Protein AF-A0A931W2Z1-F1 (afdb_monomer)

Sequence (265 aa):
MKRHQADRPSGFVLAVIAALLPAMAMAQTYPSKPIRIVVGFSAGGSADLVARVAGSKLSDRLGQSVIVDNRPGAGGNIAAELVAKSPADGYTLLVAPSAFAVNPSLYRKVPYDAIKDFDPVTTISTYMLFLVCHPSLPVRSVKELIALAKAKPGHLNYSSAGTGTTTHISGELLSYMAGVKMTHIPYKGTGQQLPALLSGEVALAFGSTTVVPLIQARKIILLAVTVAQRFPGIHLVPPFFVHHQGSRRVRNTPSKHTAAASGAC

Nearest PDB structures (foldseek):
  8hkb-assembly1_A  TM=9.581E-01  e=7.607E-19  Piscinibacter sakaiensis
  2f5x-assembly3_C  TM=9.239E-01  e=1.427E-18  Bordetella pertussis Tohama I
  2qpq-assembly3_C  TM=8.568E-01  e=5.348E-18  Bordetella pertussis
  8hk9-assembly2_A  TM=7.525E-01  e=9.784E-19  Piscinibacter sakaiensis
  7ndr-assembly1_E  TM=7.173E-01  e=7.143E-19  Comamonas sp.

Solvent-accessible surface area (backbone atoms only — not comparable to full-atom values): 15920 Å² total; per-residue (Å²): 136,87,83,86,80,82,85,77,94,79,75,73,73,71,68,63,65,73,76,66,67,75,79,76,75,73,74,76,64,83,70,84,58,63,33,35,40,33,28,22,31,31,64,81,8,66,68,39,51,53,49,50,57,52,26,54,57,46,19,73,74,59,79,34,58,48,46,79,45,66,36,53,33,80,41,20,48,57,26,50,34,54,46,52,72,42,72,96,76,78,42,59,40,73,62,76,58,67,13,60,75,38,32,67,82,70,38,99,74,59,80,68,50,82,70,82,55,51,83,88,86,77,87,90,78,87,81,59,42,31,38,33,32,23,71,88,50,98,54,78,36,57,68,50,45,53,52,51,30,62,77,38,65,56,72,44,38,31,30,12,45,10,58,54,24,66,34,34,52,51,52,52,49,51,23,62,76,70,74,37,46,62,39,82,44,70,28,52,9,45,47,55,32,50,58,36,29,68,72,56,79,23,51,24,34,39,36,49,70,81,46,50,66,40,43,75,70,64,62,32,42,72,40,33,35,71,38,95,61,82,55,95,92,54,96,83,62,69,55,55,76,78,83,72,84,81,76,76,78,80,75,86,72,83,80,88,79,88,76,89,78,90,78,90,133

Secondary structure (DSSP, 8-state):
-PPPP-----SSSTTTGGG----------S-SS-EEEEESS-TTSHHHHHHHHHHHHHHHHHSS-EEEEE---GGGHHHHHHHHTS-SSSSEEEE--THHHHHHHHSS--SS-TTTS------------EEEE-TTSS-SSHHHHHHHHHHSTTT-EEEESSTTSHHHHHHHHHHHHHT---EEEE-SSHHHHHHHHHHTSSSEEEE-GGGHHHHHTTSSEEEEES-SS--TT--S--------TT------PPP----------

Radius of gyration: 30.55 Å; Cα contacts (8 Å, |Δi|>4): 409; chains: 1; bounding box: 79×72×111 Å

Structure (mmCIF, N/CA/C/O backbone):
data_AF-A0A931W2Z1-F1
#
_entry.id   AF-A0A931W2Z1-F1
#
loop_
_atom_site.group_PDB
_atom_site.id
_atom_site.type_symbol
_atom_site.label_atom_id
_atom_site.label_alt_id
_atom_site.label_comp_id
_atom_site.label_asym_id
_atom_site.label_entity_id
_atom_site.label_seq_id
_atom_site.pdbx_PDB_ins_code
_atom_site.Cartn_x
_atom_site.Cartn_y
_atom_site.Cartn_z
_atom_site.occupancy
_atom_site.B_iso_or_equiv
_atom_site.auth_seq_id
_atom_site.auth_comp_id
_atom_site.auth_asym_id
_atom_site.auth_atom_id
_atom_site.pdbx_PDB_model_num
ATOM 1 N N . MET A 1 1 ? -58.903 -5.006 84.206 1.00 43.94 1 MET A N 1
ATOM 2 C CA . MET A 1 1 ? -59.340 -4.147 83.080 1.00 43.94 1 MET A CA 1
ATOM 3 C C . MET A 1 1 ? -58.136 -3.878 82.181 1.00 43.94 1 MET A C 1
ATOM 5 O O . MET A 1 1 ? -57.041 -3.711 82.699 1.00 43.94 1 MET A O 1
ATOM 9 N N . LYS A 1 2 ? -58.324 -4.015 80.865 1.00 41.25 2 LYS A N 1
ATOM 10 C CA . LYS A 1 2 ? -57.322 -4.327 79.827 1.00 41.25 2 LYS A CA 1
ATOM 11 C C . LYS A 1 2 ? -56.262 -3.225 79.627 1.00 41.25 2 LYS A C 1
ATOM 13 O O . LYS A 1 2 ? -56.613 -2.055 79.531 1.00 41.25 2 LYS A O 1
ATOM 18 N N . ARG A 1 3 ? -54.981 -3.610 79.522 1.00 42.38 3 ARG A N 1
ATOM 19 C CA . ARG A 1 3 ? -53.879 -2.742 79.064 1.00 42.38 3 ARG A CA 1
ATOM 20 C C . ARG A 1 3 ? -53.938 -2.634 77.536 1.00 42.38 3 ARG A C 1
ATOM 22 O O . ARG A 1 3 ? -53.954 -3.659 76.863 1.00 42.38 3 ARG A O 1
ATOM 29 N N . HIS A 1 4 ? -53.988 -1.410 77.013 1.00 48.34 4 HIS A N 1
ATOM 30 C CA . HIS A 1 4 ? -53.872 -1.119 75.585 1.00 48.34 4 HIS A CA 1
ATOM 31 C C . HIS A 1 4 ? -52.449 -1.416 75.102 1.00 48.34 4 HIS A C 1
ATOM 33 O O . HIS A 1 4 ? -51.478 -0.867 75.622 1.00 48.34 4 HIS A O 1
ATOM 39 N N . GLN A 1 5 ? -52.346 -2.296 74.112 1.00 50.00 5 GLN A N 1
ATOM 40 C CA . GLN A 1 5 ? -51.121 -2.634 73.403 1.00 50.00 5 GLN A CA 1
ATOM 41 C C . GLN A 1 5 ? -51.041 -1.703 72.188 1.00 50.00 5 GLN A C 1
ATOM 43 O O . GLN A 1 5 ? -51.958 -1.675 71.371 1.00 50.00 5 GLN A O 1
ATOM 48 N N . ALA A 1 6 ? -50.011 -0.859 72.143 1.00 49.03 6 ALA A N 1
ATOM 49 C CA . ALA A 1 6 ? -49.769 0.075 71.052 1.00 49.03 6 ALA A CA 1
ATOM 50 C C . ALA A 1 6 ? -48.885 -0.603 69.999 1.00 49.03 6 ALA A C 1
ATOM 52 O O . ALA A 1 6 ? -47.703 -0.854 70.243 1.00 49.03 6 ALA A O 1
ATOM 53 N N . ASP A 1 7 ? -49.469 -0.892 68.840 1.00 52.69 7 ASP A N 1
ATOM 54 C CA . ASP A 1 7 ? -48.754 -1.374 67.666 1.00 52.69 7 ASP A CA 1
ATOM 55 C C . ASP A 1 7 ? -47.854 -0.258 67.114 1.00 52.69 7 ASP A C 1
ATOM 57 O O . ASP A 1 7 ? -48.310 0.842 66.800 1.00 52.69 7 ASP A O 1
ATOM 61 N N . ARG A 1 8 ? -46.549 -0.532 67.005 1.00 57.53 8 ARG A N 1
ATOM 62 C CA . ARG A 1 8 ? -45.571 0.334 66.328 1.00 57.53 8 ARG A CA 1
ATOM 63 C C . ARG A 1 8 ? -45.312 -0.200 64.914 1.00 57.53 8 ARG A C 1
ATOM 65 O O . ARG A 1 8 ? -44.557 -1.163 64.780 1.00 57.53 8 ARG A O 1
ATOM 72 N N . PRO A 1 9 ? -45.849 0.414 63.844 1.00 51.88 9 PRO A N 1
ATOM 73 C CA . PRO A 1 9 ? -45.475 0.061 62.482 1.00 51.88 9 PRO A CA 1
ATOM 74 C C . PRO A 1 9 ? -44.237 0.877 62.082 1.00 51.88 9 PRO A C 1
ATOM 76 O O . PRO A 1 9 ? -44.348 1.929 61.462 1.00 51.88 9 PRO A O 1
ATOM 79 N N . SER A 1 10 ? -43.039 0.434 62.472 1.00 57.94 10 SER A N 1
ATOM 80 C CA . SER A 1 10 ? -41.792 1.177 62.182 1.00 57.94 10 SER A CA 1
ATOM 81 C C . SER A 1 10 ? -40.811 0.442 61.259 1.00 57.94 10 SER A C 1
ATOM 83 O O . SER A 1 10 ? -39.742 0.967 60.979 1.00 57.94 10 SER A O 1
ATOM 85 N N . GLY A 1 11 ? -41.155 -0.750 60.758 1.00 53.88 11 GLY A N 1
ATOM 86 C CA . GLY A 1 11 ? -40.230 -1.575 59.965 1.00 53.88 11 GLY A CA 1
ATOM 87 C C . GLY A 1 11 ? -40.370 -1.483 58.441 1.00 53.88 11 GLY A C 1
ATOM 88 O O . GLY A 1 11 ? -39.414 -1.770 57.732 1.00 53.88 11 GLY A O 1
ATOM 89 N N . PHE A 1 12 ? -41.534 -1.088 57.912 1.00 52.81 12 PHE A N 1
ATOM 90 C CA . PHE A 1 12 ? -41.827 -1.267 56.479 1.00 52.81 12 PHE A CA 1
ATOM 91 C C . PHE A 1 12 ? -41.491 -0.068 55.581 1.00 52.81 12 PHE A C 1
ATOM 93 O O . PHE A 1 12 ? -41.376 -0.229 54.370 1.00 52.81 12 PHE A O 1
ATOM 100 N N . VAL A 1 13 ? -41.285 1.125 56.145 1.00 54.97 13 VAL A N 1
ATOM 101 C CA . VAL A 1 13 ? -41.064 2.343 55.341 1.00 54.97 13 VAL A CA 1
ATOM 102 C C . VAL A 1 13 ? -39.609 2.472 54.861 1.00 54.97 13 VAL A C 1
ATOM 104 O O . VAL A 1 13 ? -39.356 3.082 53.827 1.00 54.97 13 VAL A O 1
ATOM 107 N N . LEU A 1 14 ? -38.641 1.837 55.536 1.00 52.50 14 LEU A N 1
ATOM 108 C CA . LEU A 1 14 ? -37.221 1.965 55.176 1.00 52.50 14 LEU A CA 1
ATOM 109 C C . LEU A 1 14 ? -36.794 1.090 53.981 1.00 52.50 14 LEU A C 1
ATOM 111 O O . LEU A 1 14 ? -35.805 1.399 53.323 1.00 52.50 14 LEU A O 1
ATOM 115 N N . ALA A 1 15 ? -37.537 0.023 53.668 1.00 53.09 15 ALA A N 1
ATOM 116 C CA . ALA A 1 15 ? -37.177 -0.914 52.599 1.00 53.09 15 ALA A CA 1
ATOM 117 C C . ALA A 1 15 ? -37.559 -0.423 51.187 1.00 53.09 15 ALA A C 1
ATOM 119 O O . ALA A 1 15 ? -36.992 -0.888 50.202 1.00 53.09 15 ALA A O 1
ATOM 120 N N . VAL A 1 16 ? -38.484 0.537 51.070 1.00 56.06 16 VAL A N 1
ATOM 121 C CA . VAL A 1 16 ? -38.980 1.024 49.766 1.00 56.06 16 VAL A CA 1
ATOM 122 C C . VAL A 1 16 ? -38.102 2.145 49.187 1.00 56.06 16 VAL A C 1
ATOM 124 O O . VAL A 1 16 ? -38.057 2.331 47.974 1.00 56.06 16 VAL A O 1
ATOM 127 N N . ILE A 1 17 ? -37.319 2.846 50.015 1.00 56.00 17 ILE A N 1
ATOM 128 C CA . ILE A 1 17 ? -36.460 3.959 49.560 1.00 56.00 17 ILE A CA 1
ATOM 129 C C . ILE A 1 17 ? -35.192 3.456 48.840 1.00 56.00 17 ILE A C 1
ATOM 131 O O . ILE A 1 17 ? -34.650 4.153 47.985 1.00 56.00 17 ILE A O 1
ATOM 135 N N . ALA A 1 18 ? -34.754 2.218 49.094 1.00 56.00 18 ALA A N 1
ATOM 136 C CA . ALA A 1 18 ? -33.584 1.636 48.426 1.00 56.00 18 ALA A CA 1
ATOM 137 C C . ALA A 1 18 ? -33.838 1.226 46.958 1.00 56.00 18 ALA A C 1
ATOM 139 O O . ALA A 1 18 ? -32.882 1.018 46.214 1.00 56.00 18 ALA A O 1
ATOM 140 N N . ALA A 1 19 ? -35.100 1.138 46.519 1.00 58.53 19 ALA A N 1
ATOM 141 C CA . ALA A 1 19 ? -35.465 0.703 45.165 1.00 58.53 19 ALA A CA 1
ATOM 142 C C . ALA A 1 19 ? -35.609 1.854 44.145 1.00 58.53 19 ALA A C 1
ATOM 144 O O . ALA A 1 19 ? -35.903 1.604 42.979 1.00 58.53 19 ALA A O 1
ATOM 145 N N . LEU A 1 20 ? -35.406 3.109 44.569 1.00 57.00 20 LEU A N 1
ATOM 146 C CA . LEU A 1 20 ? -35.573 4.312 43.739 1.00 57.00 20 LEU A CA 1
ATOM 147 C C . LEU A 1 20 ? -34.266 5.049 43.432 1.00 57.00 20 LEU A C 1
ATOM 149 O O . LEU A 1 20 ? -34.313 6.120 42.833 1.00 57.00 20 LEU A O 1
ATOM 153 N N . LEU A 1 21 ? -33.104 4.497 43.795 1.00 56.91 21 LEU A N 1
ATOM 154 C CA . LEU A 1 21 ? -31.833 5.017 43.295 1.00 56.91 21 LEU A CA 1
ATOM 155 C C . LEU A 1 21 ? -31.756 4.693 41.796 1.00 56.91 21 LEU A C 1
ATOM 157 O O . LEU A 1 21 ? -31.644 3.515 41.445 1.00 56.91 21 LEU A O 1
ATOM 161 N N . PRO A 1 22 ? -31.817 5.694 40.896 1.00 60.78 22 PRO A N 1
ATOM 162 C CA . PRO A 1 22 ? -31.516 5.440 39.506 1.00 60.78 22 PRO A CA 1
ATOM 163 C C . PRO A 1 22 ? -30.075 4.952 39.483 1.00 60.78 22 PRO A C 1
ATOM 165 O O . PRO A 1 22 ? -29.175 5.643 39.966 1.00 60.78 22 PRO A O 1
ATOM 168 N N . ALA A 1 23 ? -29.852 3.750 38.958 1.00 58.94 23 ALA A N 1
ATOM 169 C CA . ALA A 1 23 ? -28.520 3.338 38.571 1.00 58.94 23 ALA A CA 1
ATOM 170 C C . ALA A 1 23 ? -28.034 4.391 37.572 1.00 58.94 23 ALA A C 1
ATOM 172 O O . ALA A 1 23 ? -28.444 4.389 36.411 1.00 58.94 23 ALA A O 1
ATOM 173 N N . MET A 1 24 ? -27.230 5.348 38.044 1.00 55.44 24 MET A N 1
ATOM 174 C CA . MET A 1 24 ? -26.476 6.237 37.179 1.00 55.44 24 MET A CA 1
ATOM 175 C C . MET A 1 24 ? -25.581 5.321 36.360 1.00 55.44 24 MET A C 1
ATOM 177 O O . MET A 1 24 ? -24.506 4.918 36.803 1.00 55.44 24 MET A O 1
ATOM 181 N N . ALA A 1 25 ? -26.053 4.944 35.176 1.00 54.62 25 ALA A N 1
ATOM 182 C CA . ALA A 1 25 ? -25.199 4.443 34.130 1.00 54.62 25 ALA A CA 1
ATOM 183 C C . ALA A 1 25 ? -24.183 5.559 33.889 1.00 54.62 25 ALA A C 1
ATOM 185 O O . ALA A 1 25 ? -24.491 6.564 33.248 1.00 54.62 25 ALA A O 1
ATOM 186 N N . MET A 1 26 ? -22.995 5.438 34.486 1.00 55.31 26 MET A N 1
ATOM 187 C CA . MET A 1 26 ? -21.869 6.267 34.099 1.00 55.31 26 MET A CA 1
ATOM 188 C C . MET A 1 26 ? -21.615 5.911 32.644 1.00 55.31 26 MET A C 1
ATOM 190 O O . MET A 1 26 ? -21.059 4.853 32.353 1.00 55.31 26 MET A O 1
ATOM 194 N N . ALA A 1 27 ? -22.104 6.749 31.731 1.00 57.94 27 ALA A N 1
ATOM 195 C CA . ALA A 1 27 ? -21.700 6.694 30.344 1.00 57.94 27 ALA A CA 1
ATOM 196 C C . ALA A 1 27 ? -20.173 6.725 30.366 1.00 57.94 27 ALA A C 1
ATOM 198 O O . ALA A 1 27 ? -19.578 7.728 30.765 1.00 57.94 27 ALA A O 1
ATOM 199 N N . GLN A 1 28 ? -19.541 5.590 30.066 1.00 62.31 28 GLN A N 1
ATOM 200 C CA . GLN A 1 28 ? -18.092 5.536 30.028 1.00 62.31 28 GLN A CA 1
ATOM 201 C C . GLN A 1 28 ? -17.657 6.523 28.956 1.00 62.31 28 GLN A C 1
ATOM 203 O O . GLN A 1 28 ? -18.041 6.400 27.792 1.00 62.31 28 GLN A O 1
ATOM 208 N N . THR A 1 29 ? -16.903 7.538 29.361 1.00 83.94 29 THR A N 1
ATOM 209 C CA . THR A 1 29 ? -16.372 8.533 28.443 1.00 83.94 29 THR A CA 1
ATOM 210 C C . THR A 1 29 ? -15.416 7.817 27.500 1.00 83.94 29 THR A 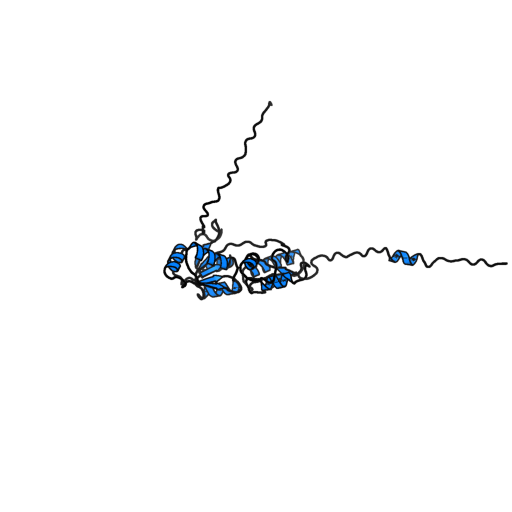C 1
ATOM 212 O O . THR A 1 29 ? -14.352 7.351 27.906 1.00 83.94 29 THR A O 1
ATOM 215 N N . TYR A 1 30 ? -15.823 7.669 26.242 1.00 89.50 30 TYR A N 1
ATOM 216 C CA . TYR A 1 30 ? -14.940 7.178 25.200 1.00 89.50 30 TYR A CA 1
ATOM 217 C C . TYR A 1 30 ? -13.996 8.309 24.756 1.00 89.50 30 TYR A C 1
ATOM 219 O O . TYR A 1 30 ? -14.477 9.417 24.499 1.00 89.50 30 TYR A O 1
ATOM 227 N N . PRO A 1 31 ? -12.693 8.040 24.567 1.00 93.19 31 PRO A N 1
ATOM 228 C CA . PRO A 1 31 ? -11.965 6.823 24.945 1.00 93.19 31 PRO A CA 1
ATOM 229 C C . PRO A 1 31 ? -11.450 6.853 26.400 1.00 93.19 31 PRO A C 1
ATOM 231 O O . PRO A 1 31 ? -10.967 7.876 26.882 1.00 93.19 31 PRO A O 1
ATOM 234 N N . SER A 1 32 ? -11.463 5.700 27.073 1.00 94.06 32 SER A N 1
ATOM 235 C CA . SER A 1 32 ? -10.945 5.499 28.441 1.00 94.06 32 SER A CA 1
ATOM 236 C C . SER A 1 32 ? -9.706 4.592 28.516 1.00 94.06 32 SER A C 1
ATOM 238 O O . SER A 1 32 ? -9.129 4.410 29.586 1.00 94.06 32 SER A O 1
ATOM 240 N N . LYS A 1 33 ? -9.286 4.023 27.382 1.00 94.88 33 LYS A N 1
ATOM 241 C CA . LYS A 1 33 ? -8.083 3.191 27.216 1.00 94.88 33 LYS A CA 1
ATOM 242 C C . LYS A 1 33 ? -7.415 3.501 25.862 1.00 94.88 33 LYS A C 1
ATOM 244 O O . LYS A 1 33 ? -8.041 4.150 25.019 1.00 94.88 33 LYS A O 1
ATOM 249 N N . PRO A 1 34 ? -6.170 3.051 25.620 1.00 97.25 34 PRO A N 1
ATOM 250 C CA . PRO A 1 34 ? -5.504 3.262 24.339 1.00 97.25 34 PRO A CA 1
ATOM 251 C C . PRO A 1 34 ? -6.290 2.710 23.145 1.00 97.25 34 PRO A C 1
ATOM 253 O O . PRO A 1 34 ? -6.879 1.630 23.220 1.00 97.25 34 PRO A O 1
ATOM 256 N N . ILE A 1 35 ? -6.249 3.436 22.028 1.00 98.25 35 ILE A N 1
ATOM 257 C CA . ILE A 1 35 ? -6.831 3.024 20.746 1.00 98.25 35 ILE A CA 1
ATOM 258 C C . ILE A 1 35 ? -5.738 2.361 19.910 1.00 98.25 35 ILE A C 1
ATOM 260 O O . ILE A 1 35 ? -4.600 2.827 19.855 1.00 98.25 35 ILE A O 1
ATOM 264 N N . ARG A 1 36 ? -6.078 1.286 19.212 1.00 98.31 36 ARG A N 1
ATOM 265 C CA . ARG A 1 36 ? -5.187 0.557 18.314 1.00 98.31 36 ARG A CA 1
ATOM 266 C C . ARG A 1 36 ? -5.605 0.777 16.865 1.00 98.31 36 ARG A C 1
ATOM 268 O O . ARG A 1 36 ? -6.720 0.448 16.481 1.00 98.31 36 ARG A O 1
ATOM 275 N N . ILE A 1 37 ? -4.688 1.278 16.044 1.00 98.44 37 ILE A N 1
ATOM 276 C CA . ILE A 1 37 ? -4.838 1.384 14.591 1.00 98.44 37 ILE A CA 1
ATOM 277 C C . ILE A 1 37 ? -4.051 0.246 13.941 1.00 98.44 37 ILE A C 1
ATOM 279 O O . ILE A 1 37 ? -2.825 0.196 14.025 1.00 98.44 37 ILE A O 1
ATOM 283 N N . VAL A 1 38 ? -4.748 -0.664 13.271 1.00 98.38 38 VAL A N 1
ATOM 284 C CA . VAL A 1 38 ? -4.165 -1.820 12.590 1.00 98.38 38 VAL A CA 1
ATOM 285 C C . VAL A 1 38 ? -3.907 -1.487 11.122 1.00 98.38 38 VAL A C 1
ATOM 287 O O . VAL A 1 38 ? -4.783 -0.990 10.409 1.00 98.38 38 VAL A O 1
ATOM 290 N N . VAL A 1 39 ? -2.695 -1.780 10.653 1.00 97.12 39 VAL A N 1
ATOM 291 C CA . VAL A 1 39 ? -2.235 -1.493 9.287 1.00 97.12 39 VAL A CA 1
ATOM 292 C C . VAL A 1 39 ? -1.853 -2.792 8.583 1.00 97.12 39 VAL A C 1
ATOM 294 O O . VAL A 1 39 ? -0.947 -3.497 9.016 1.00 97.12 39 VAL A O 1
ATOM 297 N N . GLY A 1 40 ? -2.486 -3.091 7.447 1.00 94.69 40 GLY A N 1
ATOM 298 C CA . GLY A 1 40 ? -2.268 -4.326 6.673 1.00 94.69 40 GLY A CA 1
ATOM 299 C C . GLY A 1 40 ? -0.971 -4.416 5.859 1.00 94.69 40 GLY A C 1
ATOM 300 O O . GLY A 1 40 ? -0.861 -5.274 4.984 1.00 94.69 40 GLY A O 1
ATOM 301 N N . PHE A 1 41 ? -0.003 -3.533 6.109 1.00 91.50 41 PHE A N 1
ATOM 302 C CA . PHE A 1 41 ? 1.224 -3.375 5.320 1.00 91.50 41 PHE A CA 1
ATOM 303 C C . PHE A 1 41 ? 2.439 -3.180 6.226 1.00 91.50 41 PHE A C 1
ATOM 305 O O . PHE A 1 41 ? 2.305 -2.799 7.392 1.00 91.50 41 PHE A O 1
ATOM 312 N N . SER A 1 42 ? 3.629 -3.447 5.681 1.00 90.38 42 SER A N 1
ATOM 313 C CA . SER A 1 42 ? 4.897 -3.327 6.405 1.00 90.38 42 SER A CA 1
ATOM 314 C C . SER A 1 42 ? 5.100 -1.924 6.990 1.00 90.38 42 SER A C 1
ATOM 316 O O . SER A 1 42 ? 4.759 -0.923 6.350 1.00 90.38 42 SER A O 1
ATOM 318 N N . ALA A 1 43 ? 5.735 -1.858 8.162 1.00 90.69 43 ALA A N 1
ATOM 319 C CA . ALA A 1 43 ? 6.169 -0.601 8.765 1.00 90.69 43 ALA A CA 1
ATOM 320 C C . ALA A 1 43 ? 7.078 0.203 7.814 1.00 90.69 43 ALA A C 1
ATOM 322 O O . ALA A 1 43 ? 7.737 -0.366 6.936 1.00 90.69 43 ALA A O 1
ATOM 323 N N . GLY A 1 44 ? 7.067 1.531 7.946 1.00 85.94 44 GLY A N 1
ATOM 324 C CA . GLY A 1 44 ? 7.813 2.445 7.071 1.00 85.94 44 GLY A CA 1
ATOM 325 C C . GLY A 1 44 ? 7.231 2.604 5.658 1.00 85.94 44 GLY A C 1
ATOM 326 O O . GLY A 1 44 ? 7.768 3.357 4.848 1.00 85.94 44 GLY A O 1
ATOM 327 N N . GLY A 1 45 ? 6.132 1.911 5.340 1.00 84.31 45 GLY A N 1
ATOM 328 C CA . GLY A 1 45 ? 5.371 2.118 4.110 1.00 84.31 45 GLY A CA 1
ATOM 329 C C . GLY A 1 45 ? 4.404 3.303 4.199 1.00 84.31 45 GLY A C 1
ATOM 330 O O . GLY A 1 45 ? 4.187 3.887 5.257 1.00 84.31 45 GLY A O 1
ATOM 331 N N . SER A 1 46 ? 3.755 3.638 3.085 1.00 84.06 46 SER A N 1
ATOM 332 C CA . SER A 1 46 ? 2.868 4.811 3.012 1.00 84.06 46 SER A CA 1
ATOM 333 C C . SER A 1 46 ? 1.665 4.718 3.954 1.00 84.06 46 SER A C 1
ATOM 335 O O . SER A 1 46 ? 1.322 5.698 4.604 1.00 84.06 46 SER A O 1
ATOM 337 N N . ALA A 1 47 ? 1.047 3.536 4.061 1.00 89.00 47 ALA A N 1
ATOM 338 C CA . ALA A 1 47 ? -0.080 3.313 4.967 1.00 89.00 47 ALA A CA 1
ATOM 339 C C . ALA A 1 47 ? 0.329 3.463 6.443 1.00 89.00 47 ALA A C 1
ATOM 341 O O . ALA A 1 47 ? -0.411 4.050 7.223 1.00 89.00 47 ALA A O 1
ATOM 342 N N . ASP A 1 48 ? 1.524 2.987 6.804 1.00 91.75 48 ASP A N 1
ATOM 343 C CA . ASP A 1 48 ? 2.086 3.127 8.149 1.00 91.75 48 ASP A CA 1
ATOM 344 C C . ASP A 1 48 ? 2.376 4.595 8.488 1.00 91.75 48 ASP A C 1
ATOM 346 O O . ASP A 1 48 ? 1.977 5.074 9.546 1.00 91.75 48 ASP A O 1
ATOM 350 N N . LEU A 1 49 ? 2.987 5.339 7.561 1.00 90.25 49 LEU A N 1
ATOM 351 C CA . LEU A 1 49 ? 3.256 6.767 7.736 1.00 90.25 49 LEU A CA 1
ATOM 352 C C . LEU A 1 49 ? 1.961 7.552 7.995 1.00 90.25 49 LEU A C 1
ATOM 354 O O . LEU A 1 49 ? 1.880 8.319 8.953 1.00 90.25 49 LEU A O 1
ATOM 358 N N . VAL A 1 50 ? 0.934 7.332 7.167 1.00 91.50 50 VAL A N 1
ATOM 359 C CA . VAL A 1 50 ? -0.370 7.992 7.325 1.00 91.50 50 VAL A CA 1
ATOM 360 C C . VAL A 1 50 ? -1.018 7.603 8.657 1.00 91.50 50 VAL A C 1
ATOM 362 O O . VAL A 1 50 ? -1.508 8.481 9.366 1.00 91.50 50 VAL A O 1
ATOM 365 N N . ALA A 1 51 ? -0.973 6.321 9.035 1.00 95.44 51 ALA A N 1
ATOM 366 C CA . ALA A 1 51 ? -1.506 5.841 10.309 1.00 95.44 51 ALA A CA 1
ATOM 367 C C . ALA A 1 51 ? -0.824 6.503 11.511 1.00 95.44 51 ALA A C 1
ATOM 369 O O . ALA A 1 51 ? -1.502 6.910 12.449 1.00 95.44 51 ALA A O 1
ATOM 370 N N . ARG A 1 52 ? 0.507 6.648 11.480 1.00 95.38 52 ARG A N 1
ATOM 371 C CA . ARG A 1 52 ? 1.281 7.271 12.567 1.00 95.38 52 ARG A CA 1
ATOM 372 C C . ARG A 1 52 ? 1.008 8.765 12.688 1.00 95.38 52 ARG A C 1
ATOM 374 O O . ARG A 1 52 ? 0.835 9.254 13.800 1.00 95.38 52 ARG A O 1
ATOM 381 N N . VAL A 1 53 ? 0.912 9.480 11.565 1.00 94.62 53 VAL A N 1
ATOM 382 C CA . VAL A 1 53 ? 0.558 10.910 11.566 1.00 94.62 53 VAL A CA 1
ATOM 383 C C . VAL A 1 53 ? -0.859 11.114 12.106 1.00 94.62 53 VAL A C 1
ATOM 385 O O . VAL A 1 53 ? -1.065 11.948 12.987 1.00 94.62 53 VAL A O 1
ATOM 388 N N . ALA A 1 54 ? -1.826 10.327 11.625 1.00 95.44 54 ALA A N 1
ATOM 389 C CA . ALA A 1 54 ? -3.202 10.385 12.108 1.00 95.44 54 ALA A CA 1
ATOM 390 C C . ALA A 1 54 ? -3.298 10.001 13.593 1.00 95.44 54 ALA A C 1
ATOM 392 O O . ALA A 1 54 ? -3.942 10.705 14.365 1.00 95.44 54 ALA A O 1
ATOM 393 N N . GLY A 1 55 ? -2.617 8.928 14.000 1.00 96.50 55 GLY A N 1
ATOM 394 C CA . GLY A 1 55 ? -2.607 8.433 15.372 1.00 96.50 55 GLY A CA 1
ATOM 395 C C . GLY A 1 55 ? -2.016 9.434 16.358 1.00 96.50 55 GLY A C 1
ATOM 396 O O . GLY A 1 55 ? -2.624 9.678 17.393 1.00 96.50 55 GLY A O 1
ATOM 397 N N . SER A 1 56 ? -0.903 10.090 16.015 1.00 96.69 56 SER A N 1
ATOM 398 C CA . SER A 1 56 ? -0.333 11.161 16.844 1.00 96.69 56 SER A CA 1
ATOM 399 C C . SER A 1 56 ? -1.333 12.303 17.051 1.00 96.69 56 SER A C 1
ATOM 401 O O . SER A 1 56 ? -1.605 12.673 18.188 1.00 96.69 56 SER A O 1
ATOM 403 N N . LYS A 1 57 ? -1.965 12.800 15.978 1.00 95.62 57 LYS A N 1
ATOM 404 C CA . LYS A 1 57 ? -2.970 13.873 16.084 1.00 95.62 57 LYS A CA 1
ATOM 405 C C . LYS A 1 57 ? -4.228 13.451 16.833 1.00 95.62 57 LYS A C 1
ATOM 407 O O . LYS A 1 57 ? -4.848 14.272 17.504 1.00 95.62 57 LYS A O 1
ATOM 412 N N . LEU A 1 58 ? -4.624 12.191 16.704 1.00 95.25 58 LEU A N 1
ATOM 413 C CA . LEU A 1 58 ? -5.755 11.638 17.433 1.00 95.25 58 LEU A CA 1
ATOM 414 C C . LEU A 1 58 ? -5.430 11.515 18.927 1.00 95.25 58 LEU A C 1
ATOM 416 O O . LEU A 1 58 ? -6.258 11.886 19.753 1.00 95.25 58 LEU A O 1
ATOM 420 N N . SER A 1 59 ? -4.212 11.083 19.258 1.00 96.50 59 SER A N 1
ATOM 421 C CA . SER A 1 59 ? -3.718 11.000 20.632 1.00 96.50 59 SER A CA 1
ATOM 422 C C . SER A 1 59 ? -3.733 12.368 21.315 1.00 96.50 59 SER A C 1
ATOM 424 O O . SER A 1 59 ? -4.248 12.478 22.426 1.00 96.50 59 SER A O 1
ATOM 426 N N . ASP A 1 60 ? -3.255 13.413 20.629 1.00 96.12 60 ASP A N 1
ATOM 427 C CA . ASP A 1 60 ? -3.262 14.793 21.138 1.00 96.12 60 ASP A CA 1
ATOM 428 C C . ASP A 1 60 ? -4.686 15.286 21.447 1.00 96.12 60 ASP A C 1
ATOM 430 O O . ASP A 1 60 ? -4.914 15.994 22.424 1.00 96.12 60 ASP A O 1
ATOM 434 N N . ARG A 1 61 ? -5.663 14.915 20.607 1.00 95.06 61 ARG A N 1
ATOM 435 C CA . ARG A 1 61 ? -7.055 15.380 20.728 1.00 95.06 61 ARG A CA 1
ATOM 436 C C . ARG A 1 61 ? -7.879 14.599 21.743 1.00 95.06 61 ARG A C 1
ATOM 438 O O . ARG A 1 61 ? -8.794 15.171 22.325 1.00 95.06 61 ARG A O 1
ATOM 445 N N . LEU A 1 62 ? -7.616 13.304 21.892 1.00 94.25 62 LEU A N 1
ATOM 446 C CA . LEU A 1 62 ? -8.412 12.415 22.739 1.00 94.25 62 LEU A CA 1
ATOM 447 C C . LEU A 1 62 ? -7.819 12.223 24.137 1.00 94.25 62 LEU A C 1
ATOM 449 O O . LEU A 1 62 ? -8.489 11.662 24.998 1.00 94.25 62 LEU A O 1
ATOM 453 N N . GLY A 1 63 ? -6.568 12.637 24.366 1.00 94.25 63 GLY A N 1
ATOM 454 C CA . GLY A 1 63 ? -5.886 12.432 25.646 1.00 94.25 63 GLY A CA 1
ATOM 455 C C . GLY A 1 63 ? -5.600 10.959 25.966 1.00 94.25 63 GLY A C 1
ATOM 456 O O . GLY A 1 63 ? -5.235 10.635 27.091 1.00 94.25 63 GLY A O 1
ATOM 457 N N . GLN A 1 64 ? -5.759 10.065 24.985 1.00 96.25 64 GLN A N 1
ATOM 458 C CA . GLN A 1 64 ? -5.467 8.637 25.086 1.00 96.25 64 GLN A CA 1
ATOM 459 C C . GLN A 1 64 ? -4.432 8.246 24.042 1.00 96.25 64 GLN A C 1
ATOM 461 O O . GLN A 1 64 ? -4.454 8.750 22.921 1.00 96.25 64 GLN A O 1
ATOM 466 N N . SER A 1 65 ? -3.544 7.317 24.398 1.00 97.25 65 SER A N 1
ATOM 467 C CA . SER A 1 65 ? -2.527 6.817 23.472 1.00 97.25 65 SER A CA 1
ATOM 468 C C . SER A 1 65 ? -3.165 6.149 22.252 1.00 97.25 65 SER A C 1
ATOM 470 O O . SER A 1 65 ? -4.145 5.411 22.375 1.00 97.25 65 SER A O 1
ATOM 472 N N . VAL A 1 66 ? -2.577 6.374 21.076 1.00 98.19 66 VAL A N 1
ATOM 473 C CA . VAL A 1 66 ? -2.951 5.690 19.836 1.00 98.19 66 VAL A CA 1
ATOM 474 C C . VAL A 1 66 ? -1.770 4.871 19.327 1.00 98.19 66 VAL A C 1
ATOM 476 O O . VAL A 1 66 ? -0.721 5.414 18.980 1.00 98.19 66 VAL A O 1
ATOM 479 N N . ILE A 1 67 ? -1.945 3.554 19.274 1.00 97.94 67 ILE A N 1
ATOM 480 C CA . ILE A 1 67 ? -0.897 2.582 18.950 1.00 97.94 67 ILE A CA 1
ATOM 481 C C . ILE A 1 67 ? -1.090 2.089 17.516 1.00 97.94 67 ILE A C 1
ATOM 483 O O . ILE A 1 67 ? -2.156 1.587 17.170 1.00 97.94 67 ILE A O 1
ATOM 487 N N . VAL A 1 68 ? -0.047 2.181 16.689 1.00 98.31 68 VAL A N 1
ATOM 488 C CA . VAL A 1 68 ? -0.047 1.634 15.321 1.00 98.31 68 VAL A CA 1
ATOM 489 C C . VAL A 1 68 ? 0.522 0.212 15.320 1.00 98.31 68 VAL A C 1
ATOM 491 O O . VAL A 1 68 ? 1.673 0.010 15.706 1.00 98.31 68 VAL A O 1
ATOM 494 N N . ASP A 1 69 ? -0.272 -0.756 14.858 1.00 97.81 69 ASP A N 1
ATOM 495 C CA . ASP A 1 69 ? 0.060 -2.186 14.790 1.00 97.81 69 ASP A CA 1
ATOM 496 C C . ASP A 1 69 ? 0.094 -2.678 13.332 1.00 97.81 69 ASP A C 1
ATOM 498 O O . ASP A 1 69 ? -0.939 -2.788 12.667 1.00 97.81 69 ASP A O 1
ATOM 502 N N . ASN A 1 70 ? 1.288 -2.981 12.817 1.00 97.12 70 ASN A N 1
ATOM 503 C CA . ASN A 1 70 ? 1.472 -3.465 11.450 1.00 97.12 70 ASN A CA 1
ATOM 504 C C . ASN A 1 70 ? 1.276 -4.990 11.364 1.00 97.12 70 ASN A C 1
ATOM 506 O O . ASN A 1 70 ? 2.078 -5.768 11.881 1.00 97.12 70 ASN A O 1
ATOM 510 N N . ARG A 1 71 ? 0.261 -5.430 10.613 1.00 96.31 71 ARG A N 1
ATOM 511 C CA . ARG A 1 71 ? -0.076 -6.839 10.339 1.00 96.31 71 ARG A CA 1
ATOM 512 C C . ARG A 1 71 ? -0.035 -7.128 8.829 1.00 96.31 71 ARG A C 1
ATOM 514 O O . ARG A 1 71 ? -1.083 -7.268 8.199 1.00 96.31 71 ARG A O 1
ATOM 521 N N . PRO A 1 72 ? 1.164 -7.166 8.215 1.00 92.69 72 PRO A N 1
ATOM 522 C CA . PRO A 1 72 ? 1.308 -7.279 6.769 1.00 92.69 72 PRO A CA 1
ATOM 523 C C . PRO A 1 72 ? 0.934 -8.655 6.210 1.00 92.69 72 PRO A C 1
ATOM 525 O O . PRO A 1 72 ? 1.334 -9.684 6.752 1.00 92.69 72 PRO A O 1
ATOM 528 N N . GLY A 1 73 ? 0.300 -8.668 5.036 1.00 86.44 73 GLY A N 1
ATOM 529 C CA . GLY A 1 73 ? 0.114 -9.874 4.220 1.00 86.44 73 GLY A CA 1
ATOM 530 C C . GLY A 1 73 ? -1.217 -9.911 3.473 1.00 86.44 73 GLY A C 1
ATOM 531 O O . GLY A 1 73 ? -2.161 -9.215 3.840 1.00 86.44 73 GLY A O 1
ATOM 532 N N . ALA A 1 74 ? -1.273 -10.715 2.403 1.00 86.56 74 ALA A N 1
ATOM 533 C CA . ALA A 1 74 ? -2.471 -10.956 1.586 1.00 86.56 74 ALA A CA 1
ATOM 534 C C . ALA A 1 74 ? -3.231 -9.672 1.183 1.00 86.56 74 ALA A C 1
ATOM 536 O O . ALA A 1 74 ? -4.441 -9.576 1.364 1.00 86.56 74 ALA A O 1
ATOM 537 N N . GLY A 1 75 ? -2.510 -8.640 0.727 1.00 83.44 75 GLY A N 1
ATOM 538 C CA . GLY A 1 75 ? -3.119 -7.365 0.327 1.00 83.44 75 GLY A CA 1
ATOM 539 C C . GLY A 1 75 ? -3.847 -6.624 1.457 1.00 83.44 75 GLY A C 1
ATOM 540 O O . GLY A 1 75 ? -4.717 -5.807 1.174 1.00 83.44 75 GLY A O 1
ATOM 541 N N . GLY A 1 76 ? -3.532 -6.922 2.722 1.00 90.94 76 GLY A N 1
ATOM 542 C CA . GLY A 1 76 ? -4.177 -6.349 3.905 1.00 90.94 76 GLY A CA 1
ATOM 543 C C . GLY A 1 76 ? -5.265 -7.225 4.532 1.00 90.94 76 GLY A C 1
ATOM 544 O O . GLY A 1 76 ? -5.769 -6.870 5.596 1.00 90.94 76 GLY A O 1
ATOM 545 N N . ASN A 1 77 ? -5.590 -8.385 3.945 1.00 92.62 77 ASN A N 1
ATOM 546 C CA . ASN A 1 77 ? -6.646 -9.266 4.462 1.00 92.62 77 ASN A CA 1
ATOM 547 C C . ASN A 1 77 ? -6.383 -9.749 5.897 1.00 92.62 77 ASN A C 1
ATOM 549 O O . ASN A 1 77 ? -7.332 -9.894 6.655 1.00 92.62 77 ASN A O 1
ATOM 553 N N . ILE A 1 78 ? -5.116 -9.948 6.288 1.00 93.81 78 ILE A N 1
ATOM 554 C CA . ILE A 1 78 ? -4.757 -10.372 7.655 1.00 93.81 78 ILE A CA 1
ATOM 555 C C . ILE A 1 78 ? -5.149 -9.302 8.684 1.00 93.81 78 ILE A C 1
ATOM 557 O O . ILE A 1 78 ? -5.687 -9.617 9.742 1.00 93.81 78 ILE A O 1
ATOM 561 N N . ALA A 1 79 ? -4.897 -8.027 8.376 1.00 96.44 79 ALA A N 1
ATOM 562 C CA . ALA A 1 79 ? -5.308 -6.923 9.237 1.00 96.44 79 ALA A CA 1
ATOM 563 C C . ALA A 1 79 ? -6.830 -6.767 9.258 1.00 96.44 79 ALA A C 1
ATOM 565 O O . ALA A 1 79 ? -7.400 -6.597 10.331 1.00 96.44 79 ALA A O 1
ATOM 566 N N . ALA A 1 80 ? -7.479 -6.853 8.094 1.00 97.00 80 ALA A N 1
ATOM 567 C CA . ALA A 1 80 ? -8.929 -6.743 7.997 1.00 97.00 80 ALA A CA 1
ATOM 568 C C . ALA A 1 80 ? -9.634 -7.835 8.815 1.00 97.00 80 ALA A C 1
ATOM 570 O O . ALA A 1 80 ? -10.486 -7.514 9.633 1.00 97.00 80 ALA A O 1
ATOM 571 N N . GLU A 1 81 ? -9.219 -9.097 8.686 1.00 96.69 81 GLU A N 1
ATOM 572 C CA . GLU A 1 81 ? -9.763 -10.207 9.479 1.00 96.69 81 GLU A CA 1
ATOM 573 C C . GLU A 1 81 ? -9.626 -9.969 10.985 1.00 96.69 81 GLU A C 1
ATOM 575 O O . GLU A 1 81 ? -10.558 -10.220 11.747 1.00 96.69 81 GLU A O 1
ATOM 580 N N . LEU A 1 82 ? -8.461 -9.482 11.419 1.00 97.81 82 LEU A N 1
ATOM 581 C CA . LEU A 1 82 ? -8.223 -9.200 12.827 1.00 97.81 82 LEU A CA 1
ATOM 582 C C . LEU A 1 82 ? -9.198 -8.141 13.348 1.00 97.81 82 LEU A C 1
ATOM 584 O O . LEU A 1 82 ? -9.764 -8.315 14.428 1.00 97.81 82 LEU A O 1
ATOM 588 N N . VAL A 1 83 ? -9.373 -7.042 12.609 1.00 98.06 83 VAL A N 1
ATOM 589 C CA . VAL A 1 83 ? -10.253 -5.945 13.034 1.00 98.06 83 VAL A CA 1
ATOM 590 C C . VAL A 1 83 ? -11.721 -6.365 12.973 1.00 98.06 83 VAL A C 1
ATOM 592 O O . VAL A 1 83 ? -12.433 -6.123 13.939 1.00 98.06 83 VAL A O 1
ATOM 595 N N . ALA A 1 84 ? -12.145 -7.082 11.928 1.00 97.50 84 ALA A N 1
ATOM 596 C CA . ALA A 1 84 ? -13.507 -7.615 11.806 1.00 97.50 84 ALA A CA 1
ATOM 597 C C . ALA A 1 84 ? -13.896 -8.536 12.979 1.00 97.50 84 ALA A C 1
ATOM 599 O O . ALA A 1 84 ? -15.052 -8.591 13.381 1.00 97.50 84 ALA A O 1
ATOM 600 N N . LYS A 1 85 ? -12.924 -9.260 13.550 1.00 96.75 85 LYS A N 1
ATOM 601 C CA . LYS A 1 85 ? -13.123 -10.146 14.712 1.00 96.75 85 LYS A CA 1
ATOM 602 C C . LYS A 1 85 ? -12.907 -9.457 16.063 1.00 96.75 85 LYS A C 1
ATOM 604 O O . LYS A 1 85 ? -13.015 -10.111 17.100 1.00 96.75 85 LYS A O 1
ATOM 609 N N . SER A 1 86 ? -12.540 -8.179 16.072 1.00 97.56 86 SER A N 1
ATOM 610 C CA . SER A 1 86 ? -12.334 -7.423 17.308 1.00 97.56 86 SER A CA 1
ATOM 611 C C . SER A 1 86 ? -13.673 -6.942 17.881 1.00 97.56 86 SER A C 1
ATOM 613 O O . SER A 1 86 ? -14.655 -6.846 17.147 1.00 97.56 86 SER A O 1
ATOM 615 N N . PRO A 1 87 ? -13.745 -6.622 19.185 1.00 96.62 87 PRO A N 1
ATOM 616 C CA . PRO A 1 87 ? -14.932 -5.992 19.751 1.00 96.62 87 PRO A CA 1
ATOM 617 C C . PRO A 1 87 ? -15.291 -4.703 18.997 1.00 96.62 87 PRO A C 1
ATOM 619 O O . PRO A 1 87 ? -14.419 -3.876 18.731 1.00 96.62 87 PRO A O 1
ATOM 622 N N . ALA A 1 88 ? -16.577 -4.513 18.697 1.00 95.62 88 ALA A N 1
ATOM 623 C CA . ALA A 1 88 ? -17.112 -3.303 18.069 1.00 95.62 88 ALA A CA 1
ATOM 624 C C . ALA A 1 88 ? -17.243 -2.149 19.089 1.00 95.62 88 ALA A C 1
ATOM 626 O O . ALA A 1 88 ? -18.316 -1.586 19.285 1.00 95.62 88 ALA A O 1
ATOM 627 N N . ASP A 1 89 ? -16.151 -1.842 19.797 1.00 94.94 89 ASP A N 1
ATOM 628 C CA . ASP A 1 89 ? -16.093 -0.876 20.905 1.00 94.94 89 ASP A CA 1
ATOM 629 C C . ASP A 1 89 ? -15.316 0.412 20.555 1.00 94.94 89 ASP A C 1
ATOM 631 O O . ASP A 1 89 ? -15.109 1.272 21.409 1.00 94.94 89 ASP A O 1
ATOM 635 N N . GLY A 1 90 ? -14.874 0.549 19.299 1.00 95.44 90 GLY A N 1
ATOM 636 C CA . GLY A 1 90 ? -14.137 1.710 18.786 1.00 95.44 90 GLY A CA 1
ATOM 637 C C . GLY A 1 90 ? -12.634 1.716 19.089 1.00 95.44 90 GLY A C 1
ATOM 638 O O . GLY A 1 90 ? -11.908 2.547 18.545 1.00 95.44 90 GLY A O 1
ATOM 639 N N . TYR A 1 91 ? -12.119 0.779 19.893 1.00 97.75 91 TYR A N 1
ATOM 640 C CA . TYR A 1 91 ? -10.700 0.768 20.279 1.00 97.75 91 TYR A CA 1
ATOM 641 C C . TYR A 1 91 ? -9.792 0.029 19.299 1.00 97.75 91 TYR A C 1
ATOM 643 O O . TYR A 1 91 ? -8.572 0.087 19.448 1.00 97.75 91 TYR A O 1
ATOM 651 N N . THR A 1 92 ? -10.353 -0.650 18.299 1.00 98.12 92 THR A N 1
ATOM 652 C CA . THR A 1 92 ? -9.585 -1.281 17.222 1.00 98.12 92 THR A CA 1
ATOM 653 C C . THR A 1 92 ? -10.062 -0.746 15.881 1.00 98.12 92 THR A C 1
ATOM 655 O O . THR A 1 92 ? -11.183 -1.004 15.461 1.00 98.12 92 THR A O 1
ATOM 658 N N . LEU A 1 93 ? -9.198 0.004 15.206 1.00 97.75 93 LEU A N 1
ATOM 659 C CA . LEU A 1 93 ? -9.484 0.662 13.936 1.00 97.75 93 LEU A CA 1
ATOM 660 C C . LEU A 1 93 ? -8.638 0.047 12.822 1.00 97.75 93 LEU A C 1
ATOM 662 O O . LEU A 1 93 ? -7.481 -0.309 13.041 1.00 97.75 93 LEU A O 1
ATOM 666 N N . LEU A 1 94 ? -9.184 -0.032 11.610 1.00 97.75 94 LEU A N 1
ATOM 667 C CA . LEU A 1 94 ? -8.467 -0.493 10.422 1.00 97.75 94 LEU A CA 1
ATOM 668 C C . LEU A 1 94 ? -8.067 0.693 9.541 1.00 97.75 94 LEU A C 1
ATOM 670 O O . LEU A 1 94 ? -8.905 1.519 9.181 1.00 97.75 94 LEU A O 1
ATOM 674 N N . VAL A 1 95 ? -6.811 0.732 9.092 1.00 95.56 95 VAL A N 1
ATOM 675 C CA . VAL A 1 95 ? -6.456 1.514 7.898 1.00 95.56 95 VAL A CA 1
ATOM 676 C C . VAL A 1 95 ? -6.810 0.693 6.666 1.00 95.56 95 VAL A C 1
ATOM 678 O O . VAL A 1 95 ? -6.125 -0.280 6.345 1.00 95.56 95 VAL A O 1
ATOM 681 N N . ALA A 1 96 ? -7.875 1.102 5.978 1.00 92.31 96 ALA A N 1
ATOM 682 C CA . ALA A 1 96 ? -8.405 0.442 4.790 1.00 92.31 96 ALA A CA 1
ATOM 683 C C . ALA A 1 96 ? -8.006 1.202 3.507 1.00 92.31 96 ALA A C 1
ATOM 685 O O . ALA A 1 96 ? -8.691 2.144 3.106 1.00 92.31 96 ALA A O 1
ATOM 686 N N . PRO A 1 97 ? -6.889 0.852 2.840 1.00 85.44 97 PRO A N 1
ATOM 687 C CA . PRO A 1 97 ? -6.596 1.376 1.509 1.00 85.44 97 PRO A CA 1
ATOM 688 C C . PRO A 1 97 ? -7.474 0.689 0.455 1.00 85.44 97 PRO A C 1
ATOM 690 O O . PRO A 1 97 ? -8.181 -0.268 0.748 1.00 85.44 97 PRO A O 1
ATOM 693 N N . SER A 1 98 ? -7.361 1.113 -0.804 1.00 81.62 98 SER A N 1
ATOM 694 C CA . SER A 1 98 ? -8.107 0.554 -1.948 1.00 81.62 98 SER A CA 1
ATOM 695 C C . SER A 1 98 ? -8.130 -0.978 -2.031 1.00 81.62 98 SER A C 1
ATOM 697 O O . SER A 1 98 ? -9.139 -1.540 -2.445 1.00 81.62 98 SER A O 1
ATOM 699 N N . ALA A 1 99 ? -7.056 -1.656 -1.606 1.00 85.12 99 ALA A N 1
ATOM 700 C CA . ALA A 1 99 ? -6.980 -3.116 -1.580 1.00 85.12 99 ALA A CA 1
ATOM 701 C C . ALA A 1 99 ? -8.136 -3.747 -0.786 1.00 85.12 99 ALA A C 1
ATOM 703 O O . ALA A 1 99 ? -8.653 -4.778 -1.194 1.00 85.12 99 ALA A O 1
ATOM 704 N N . PHE A 1 100 ? -8.602 -3.096 0.283 1.00 91.81 100 PHE A N 1
ATOM 705 C CA . PHE A 1 100 ? -9.758 -3.534 1.067 1.00 91.81 100 PHE A CA 1
ATOM 706 C C . PHE A 1 100 ? -11.032 -3.686 0.215 1.00 91.81 100 PHE A C 1
ATOM 708 O O . PHE A 1 100 ? -11.777 -4.645 0.376 1.00 91.81 100 PHE A O 1
ATOM 715 N N . ALA A 1 101 ? -11.249 -2.784 -0.747 1.00 88.62 101 ALA A N 1
ATOM 716 C CA . ALA A 1 101 ? -12.387 -2.848 -1.664 1.00 88.62 101 ALA A CA 1
ATOM 717 C C . ALA A 1 101 ? -12.138 -3.767 -2.876 1.00 88.62 101 ALA A C 1
ATOM 719 O O . ALA A 1 101 ? -13.080 -4.302 -3.452 1.00 88.62 101 ALA A O 1
ATOM 720 N N . VAL A 1 102 ? -10.877 -3.951 -3.285 1.00 88.38 102 VAL A N 1
ATOM 721 C CA . VAL A 1 102 ? -10.503 -4.765 -4.459 1.00 88.38 102 VAL A CA 1
ATOM 722 C C . VAL A 1 102 ? -10.437 -6.256 -4.129 1.00 88.38 102 VAL A C 1
ATOM 724 O O . VAL A 1 102 ? -10.805 -7.092 -4.955 1.00 88.38 102 VAL A O 1
ATOM 727 N N . ASN A 1 103 ? -9.965 -6.608 -2.934 1.00 91.19 103 ASN A N 1
ATOM 728 C CA . ASN A 1 103 ? -9.680 -7.989 -2.555 1.00 91.19 103 ASN A CA 1
ATOM 729 C C . ASN A 1 103 ? -10.892 -8.937 -2.663 1.00 91.19 103 ASN A C 1
ATOM 731 O O . ASN A 1 103 ? -10.667 -10.053 -3.135 1.00 91.19 103 ASN A O 1
ATOM 735 N N . PRO A 1 104 ? -12.140 -8.545 -2.324 1.00 90.94 104 PRO A N 1
ATOM 736 C CA . PRO A 1 104 ? -13.316 -9.399 -2.528 1.00 90.94 104 PRO A CA 1
ATOM 737 C C . PRO A 1 104 ? -13.544 -9.832 -3.986 1.00 90.94 104 PRO A C 1
ATOM 739 O O . PRO A 1 104 ? -14.059 -10.919 -4.224 1.00 90.94 104 PRO A O 1
ATOM 742 N N . SER A 1 105 ? -13.128 -9.016 -4.959 1.00 89.00 105 SER A N 1
ATOM 743 C CA . SER A 1 105 ? -13.229 -9.334 -6.392 1.00 89.00 105 SER A CA 1
ATOM 744 C C . SER A 1 105 ? -11.998 -10.067 -6.934 1.00 89.00 105 SER A C 1
ATOM 746 O O . SER A 1 105 ? -12.049 -10.638 -8.021 1.00 89.00 105 SER A O 1
ATOM 748 N N . LEU A 1 106 ? -10.876 -10.023 -6.209 1.00 87.81 106 LEU A N 1
ATOM 749 C CA . LEU A 1 106 ? -9.592 -10.576 -6.644 1.00 87.81 106 LEU A CA 1
ATOM 750 C C . LEU A 1 106 ? -9.310 -11.965 -6.060 1.00 87.81 106 LEU A C 1
ATOM 752 O O . LEU A 1 106 ? -8.767 -12.831 -6.744 1.00 87.81 106 LEU A O 1
ATOM 756 N N . TYR A 1 107 ? -9.646 -12.181 -4.789 1.00 86.75 107 TYR A N 1
ATOM 757 C CA . TYR A 1 107 ? -9.454 -13.456 -4.109 1.00 86.75 107 TYR A CA 1
ATOM 758 C C . TYR A 1 107 ? -10.740 -14.275 -4.164 1.00 86.75 107 TYR A C 1
ATOM 760 O O . TYR A 1 107 ? -11.814 -13.774 -3.854 1.00 86.75 107 TYR A O 1
ATOM 768 N N . ARG A 1 108 ? -10.622 -15.579 -4.448 1.00 88.44 108 ARG A N 1
ATOM 769 C CA . ARG A 1 108 ? -11.770 -16.507 -4.433 1.00 88.44 108 ARG A CA 1
ATOM 770 C C . ARG A 1 108 ? -12.518 -16.506 -3.093 1.00 88.44 108 ARG A C 1
ATOM 772 O O . ARG A 1 108 ? -13.712 -16.779 -3.056 1.00 88.44 108 ARG A O 1
ATOM 779 N N . LYS A 1 109 ? -11.799 -16.250 -1.997 1.00 88.94 109 LYS A N 1
ATOM 780 C CA . LYS A 1 109 ? -12.350 -16.101 -0.652 1.00 88.94 109 LYS A CA 1
ATOM 781 C C . LYS A 1 109 ? -11.539 -15.063 0.116 1.00 88.94 109 LYS A C 1
ATOM 783 O O . LYS A 1 109 ? -10.317 -15.186 0.208 1.00 88.94 109 LYS A O 1
ATOM 788 N N . VAL A 1 110 ? -12.227 -14.085 0.692 1.00 93.19 110 VAL A N 1
ATOM 789 C CA . VAL A 1 110 ? -11.681 -13.150 1.682 1.00 93.19 110 VAL A CA 1
ATOM 790 C C . VAL A 1 110 ? -12.253 -13.469 3.071 1.00 93.19 110 VAL A C 1
ATOM 792 O O . VAL A 1 110 ? -13.349 -14.025 3.155 1.00 93.19 110 VAL A O 1
ATOM 795 N N . PRO A 1 111 ? -11.523 -13.181 4.163 1.00 94.69 111 PRO A N 1
ATOM 796 C CA . PRO A 1 111 ? -11.952 -13.500 5.528 1.00 94.69 111 PRO A CA 1
ATOM 797 C C . PRO A 1 111 ? -12.832 -12.416 6.189 1.00 94.69 111 PRO A C 1
ATOM 799 O O . PRO A 1 111 ? -12.915 -12.381 7.412 1.00 94.69 111 PRO A O 1
ATOM 802 N N . TYR A 1 112 ? -13.442 -11.520 5.407 1.00 94.69 112 TYR A N 1
ATOM 803 C CA . TYR A 1 112 ? -14.306 -10.431 5.883 1.00 94.69 112 TYR A CA 1
ATOM 804 C C . TYR A 1 112 ? -15.330 -10.023 4.815 1.00 94.69 112 TYR A C 1
ATOM 806 O O . TYR A 1 112 ? -15.100 -10.234 3.619 1.00 94.69 112 TYR A O 1
ATOM 814 N N . ASP A 1 113 ? -16.420 -9.392 5.242 1.00 94.81 113 ASP A N 1
ATOM 815 C CA . ASP A 1 113 ? -17.364 -8.649 4.409 1.00 94.81 113 ASP A CA 1
ATOM 816 C C . ASP A 1 113 ? -17.072 -7.143 4.533 1.00 94.81 113 ASP A C 1
ATOM 818 O O . ASP A 1 113 ? -17.182 -6.549 5.604 1.00 94.81 113 ASP A O 1
ATOM 822 N N . ALA A 1 114 ? -16.674 -6.510 3.426 1.00 91.50 114 ALA A N 1
ATOM 823 C CA . ALA A 1 114 ? -16.236 -5.113 3.415 1.00 91.50 114 ALA A CA 1
ATOM 824 C C . ALA A 1 114 ? -17.341 -4.100 3.776 1.00 91.50 114 ALA A C 1
ATOM 826 O O . ALA A 1 114 ? -17.020 -2.943 4.047 1.00 91.50 114 ALA A O 1
ATOM 827 N N . ILE A 1 115 ? -18.615 -4.512 3.736 1.00 91.56 115 ILE A N 1
ATOM 828 C CA . ILE A 1 115 ? -19.778 -3.659 4.009 1.00 91.56 115 ILE A CA 1
ATOM 829 C C . ILE A 1 115 ? -20.377 -3.984 5.378 1.00 91.56 115 ILE A C 1
ATOM 831 O O . ILE A 1 115 ? -20.774 -3.070 6.093 1.00 91.56 115 ILE A O 1
ATOM 835 N N . LYS A 1 116 ? -20.478 -5.267 5.740 1.00 95.31 116 LYS A N 1
ATOM 836 C CA . LYS A 1 116 ? -21.176 -5.689 6.967 1.00 95.31 116 LYS A CA 1
ATOM 837 C C . LYS A 1 116 ? -20.299 -5.702 8.212 1.00 95.31 116 LYS A C 1
ATOM 839 O O . LYS A 1 116 ? -20.822 -5.488 9.299 1.00 95.31 116 LYS A O 1
ATOM 844 N N . ASP A 1 117 ? -19.002 -5.955 8.060 1.00 96.25 117 ASP A N 1
ATOM 845 C CA . ASP A 1 117 ? -18.115 -6.163 9.210 1.00 96.25 117 ASP A CA 1
ATOM 846 C C . ASP A 1 117 ? -1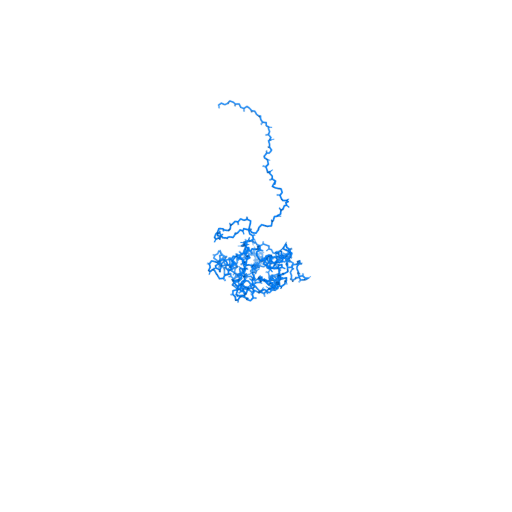7.444 -4.860 9.690 1.00 96.25 117 ASP A C 1
ATOM 848 O O . ASP A 1 117 ? -16.663 -4.887 10.641 1.00 96.25 117 ASP A O 1
ATOM 852 N N . PHE A 1 118 ? -17.699 -3.720 9.030 1.00 97.00 118 PHE A N 1
ATOM 853 C CA . PHE A 1 118 ? -16.999 -2.461 9.295 1.00 97.00 118 PHE A CA 1
ATOM 854 C C . PHE A 1 118 ? -17.902 -1.235 9.204 1.00 97.00 118 PHE A C 1
ATOM 856 O O . PHE A 1 118 ? -18.554 -1.006 8.187 1.00 97.00 118 PHE A O 1
ATOM 863 N N . ASP A 1 119 ? -17.792 -0.365 10.208 1.00 96.19 119 ASP A N 1
ATOM 864 C CA . ASP A 1 119 ? -18.345 0.985 10.156 1.00 96.19 119 ASP A CA 1
ATOM 865 C C . ASP A 1 119 ? -17.318 1.971 9.566 1.00 96.19 119 ASP A C 1
ATOM 867 O O . ASP A 1 119 ? -16.197 2.097 10.083 1.00 96.19 119 ASP A O 1
ATOM 871 N N . PRO A 1 120 ? -17.652 2.703 8.486 1.00 94.75 120 PRO A N 1
ATOM 872 C CA . PRO A 1 120 ? -16.748 3.686 7.907 1.00 94.75 120 PRO A CA 1
ATOM 873 C C . PRO A 1 12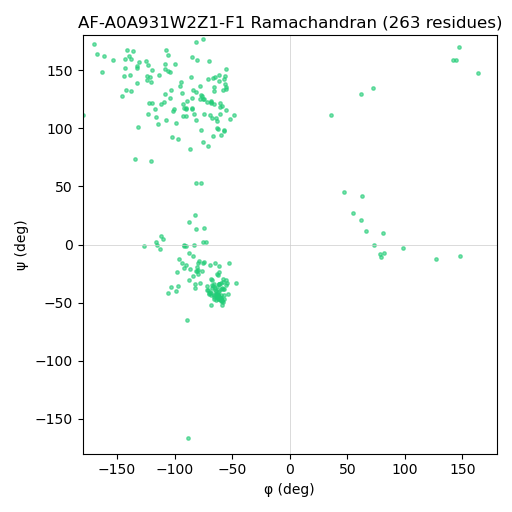0 ? -16.627 4.912 8.820 1.00 94.75 120 PRO A C 1
ATOM 875 O O . PRO A 1 120 ? -17.607 5.592 9.105 1.00 94.75 120 PRO A O 1
ATOM 878 N N . VAL A 1 121 ? -15.398 5.240 9.231 1.00 94.69 121 VAL A N 1
ATOM 879 C CA . VAL A 1 121 ? -15.132 6.408 10.088 1.00 94.69 121 VAL A CA 1
ATOM 880 C C . VAL A 1 121 ? -14.881 7.664 9.253 1.00 94.69 121 VAL A C 1
ATOM 882 O O . VAL A 1 121 ? -15.633 8.631 9.322 1.00 94.69 121 VAL A O 1
ATOM 885 N N . THR A 1 122 ? -13.792 7.687 8.476 1.00 93.31 122 THR A N 1
ATOM 886 C CA . THR A 1 122 ? -13.429 8.829 7.624 1.00 93.31 122 THR A CA 1
ATOM 887 C C . THR A 1 122 ? -12.320 8.473 6.632 1.00 93.31 122 THR A C 1
ATOM 889 O O . THR A 1 122 ? -11.590 7.496 6.811 1.00 93.31 122 THR A O 1
ATOM 892 N N . THR A 1 123 ? -12.145 9.304 5.603 1.00 90.50 123 THR A N 1
ATOM 893 C CA . THR A 1 123 ? -10.968 9.255 4.727 1.00 90.50 123 THR A CA 1
ATOM 894 C C . THR A 1 123 ? -9.834 10.071 5.343 1.00 90.50 123 THR A C 1
ATOM 896 O O . THR A 1 123 ? -9.946 11.285 5.484 1.00 90.50 123 THR A O 1
ATOM 899 N N . ILE A 1 124 ? -8.718 9.418 5.675 1.00 89.56 124 ILE A N 1
ATOM 900 C CA . ILE A 1 124 ? -7.567 10.072 6.329 1.00 89.56 124 ILE A CA 1
ATOM 901 C C . ILE A 1 124 ? -6.508 10.600 5.349 1.00 89.56 124 ILE A C 1
ATOM 903 O O . ILE A 1 124 ? -5.690 11.438 5.717 1.00 89.56 124 ILE A O 1
ATOM 907 N N . SER A 1 125 ? -6.481 10.103 4.108 1.00 84.75 125 SER A N 1
ATOM 908 C CA . SER A 1 125 ? -5.527 10.541 3.085 1.00 84.75 125 SER A CA 1
ATOM 909 C C . SER A 1 125 ? -5.977 10.131 1.685 1.00 84.75 125 SER A C 1
ATOM 911 O O . SER A 1 125 ? -6.566 9.068 1.494 1.00 84.75 125 SER A O 1
ATOM 913 N N . THR A 1 126 ? -5.630 10.955 0.699 1.00 79.50 126 THR A N 1
ATOM 914 C CA . THR A 1 126 ? -5.608 10.588 -0.718 1.00 79.50 126 THR A CA 1
ATOM 915 C C . THR A 1 126 ? -4.207 10.861 -1.257 1.00 79.50 126 THR A C 1
ATOM 917 O O . THR A 1 126 ? -3.531 11.795 -0.823 1.00 79.50 126 THR A O 1
ATOM 920 N N . TYR A 1 127 ? -3.732 10.027 -2.177 1.00 73.06 127 TYR A N 1
ATOM 921 C CA . TYR A 1 127 ? -2.406 10.179 -2.764 1.00 73.06 127 TYR A CA 1
ATOM 922 C C . TYR A 1 127 ? -2.425 9.801 -4.238 1.00 73.06 127 TYR A C 1
ATOM 924 O O . TYR A 1 127 ? -3.215 8.973 -4.687 1.00 73.06 127 TYR A O 1
ATOM 932 N N . MET A 1 128 ? -1.521 10.421 -4.989 1.00 79.50 128 MET A N 1
ATOM 933 C CA . MET A 1 128 ? -1.242 10.046 -6.368 1.00 79.50 128 MET A CA 1
ATOM 934 C C . MET A 1 128 ? -0.228 8.914 -6.445 1.00 79.50 128 MET A C 1
ATOM 936 O O . MET A 1 128 ? 0.531 8.669 -5.500 1.00 79.50 128 MET A O 1
ATOM 940 N N . LEU A 1 129 ? -0.205 8.254 -7.599 1.00 85.62 129 LEU A N 1
ATOM 941 C CA . LEU A 1 129 ? 0.786 7.246 -7.917 1.00 85.62 129 LEU A CA 1
ATOM 942 C C . LEU A 1 129 ? 1.822 7.793 -8.890 1.00 85.62 129 LEU A C 1
ATOM 944 O O . LEU A 1 129 ? 1.533 8.619 -9.757 1.00 85.62 129 LEU A O 1
ATOM 948 N N . PHE A 1 130 ? 3.030 7.276 -8.742 1.00 90.50 130 PHE A N 1
ATOM 949 C CA . PHE A 1 130 ? 4.201 7.633 -9.518 1.00 90.50 130 PHE A CA 1
ATOM 950 C C . PHE A 1 130 ? 4.726 6.366 -10.176 1.00 90.50 130 PHE A C 1
ATOM 952 O O . PHE A 1 130 ? 5.063 5.402 -9.486 1.00 90.50 130 PHE A O 1
ATOM 959 N N . LEU A 1 131 ? 4.802 6.373 -11.503 1.00 94.12 131 LEU A N 1
ATOM 960 C CA . LEU A 1 131 ? 5.527 5.360 -12.252 1.00 94.12 131 LEU A CA 1
ATOM 961 C C . LEU A 1 131 ? 6.999 5.758 -12.270 1.00 94.12 131 LEU A C 1
ATOM 963 O O . LEU A 1 131 ? 7.370 6.761 -12.886 1.00 94.12 131 LEU A O 1
ATOM 967 N N . VAL A 1 132 ? 7.820 4.968 -11.594 1.00 95.50 132 VAL A N 1
ATOM 968 C CA . VAL A 1 132 ? 9.259 5.194 -11.464 1.00 95.50 132 VAL A CA 1
ATOM 969 C C . VAL A 1 132 ? 10.043 3.988 -11.966 1.00 95.50 132 VAL A C 1
ATOM 971 O O . VAL A 1 132 ? 9.542 2.861 -11.950 1.00 95.50 132 VAL A O 1
ATOM 974 N N . CYS A 1 133 ? 11.283 4.216 -12.392 1.00 96.81 133 CYS A N 1
ATOM 975 C CA . CYS A 1 133 ? 12.202 3.159 -12.793 1.00 96.81 133 CYS A CA 1
ATOM 976 C C . CYS A 1 133 ? 13.576 3.295 -12.137 1.00 96.81 133 CYS A C 1
ATOM 978 O O . CYS A 1 133 ? 13.994 4.386 -11.726 1.00 96.81 133 CYS A O 1
ATOM 980 N N . HIS A 1 134 ? 14.286 2.171 -12.068 1.00 97.44 134 HIS A N 1
ATOM 981 C CA . HIS A 1 134 ? 15.688 2.153 -11.678 1.00 97.44 134 HIS A CA 1
ATOM 982 C C . HIS A 1 134 ? 16.546 2.868 -12.749 1.00 97.44 134 HIS A C 1
ATOM 984 O O . HIS A 1 134 ? 16.255 2.732 -13.945 1.00 97.44 134 HIS A O 1
ATOM 990 N N . PRO A 1 135 ? 17.608 3.618 -12.379 1.00 95.69 135 PRO A N 1
ATOM 991 C CA . PRO A 1 135 ? 18.403 4.390 -13.339 1.00 95.69 135 PRO A CA 1
ATOM 992 C C . PRO A 1 135 ? 19.113 3.577 -14.431 1.00 95.69 135 PRO A C 1
ATOM 994 O O . PRO A 1 135 ? 19.399 4.133 -15.493 1.00 95.69 135 PRO A O 1
ATOM 997 N N . SER A 1 136 ? 19.376 2.283 -14.193 1.00 94.50 136 SER A N 1
ATOM 998 C CA . SER A 1 136 ? 19.985 1.385 -15.191 1.00 94.50 136 SER A CA 1
ATOM 999 C C . SER A 1 136 ? 19.061 1.066 -16.368 1.00 94.50 136 SER A C 1
ATOM 1001 O O . SER A 1 136 ? 19.536 0.617 -17.410 1.00 94.50 136 SER A O 1
ATOM 1003 N N . LEU A 1 137 ? 17.751 1.298 -16.229 1.00 94.38 137 LEU A N 1
ATOM 1004 C CA . LEU A 1 137 ? 16.811 1.103 -17.321 1.00 94.38 137 LEU A CA 1
ATOM 1005 C C . LEU A 1 137 ? 16.968 2.263 -18.326 1.00 94.38 137 LEU A C 1
ATOM 1007 O O . LEU A 1 137 ? 16.853 3.431 -17.929 1.00 94.38 137 LEU A O 1
ATOM 1011 N N . PRO A 1 138 ? 17.214 1.989 -19.623 1.00 90.75 138 PRO A N 1
ATOM 1012 C CA . PRO A 1 138 ? 17.460 3.020 -20.631 1.00 90.75 138 PRO A CA 1
ATOM 1013 C C . PRO A 1 138 ? 16.142 3.626 -21.136 1.00 90.75 138 PRO A C 1
ATOM 1015 O O . PRO A 1 138 ? 15.868 3.644 -22.331 1.00 90.75 138 PRO A O 1
ATOM 1018 N N . VAL A 1 139 ? 15.295 4.082 -20.210 1.00 93.75 139 VAL A N 1
ATOM 1019 C CA . VAL A 1 139 ? 14.020 4.743 -20.504 1.00 93.75 139 VAL A CA 1
ATOM 1020 C C . VAL A 1 139 ? 13.898 6.016 -19.676 1.00 93.75 139 VAL A C 1
ATOM 1022 O O . VAL A 1 139 ? 14.279 6.061 -18.502 1.00 93.75 139 VAL A O 1
ATOM 1025 N N . ARG A 1 140 ? 13.392 7.076 -20.293 1.00 91.75 140 ARG A N 1
ATOM 1026 C CA . ARG A 1 140 ? 13.142 8.387 -19.675 1.00 91.75 140 ARG A CA 1
ATOM 1027 C C . ARG A 1 140 ? 11.706 8.858 -19.893 1.00 91.75 140 ARG A C 1
ATOM 1029 O O . ARG A 1 140 ? 11.315 9.902 -19.383 1.00 91.75 140 ARG A O 1
ATOM 1036 N N . SER A 1 141 ? 10.907 8.073 -20.611 1.00 92.25 141 SER A N 1
ATOM 1037 C CA . SER A 1 141 ? 9.501 8.351 -20.873 1.00 92.25 141 SER A CA 1
ATOM 1038 C C . SER A 1 141 ? 8.662 7.072 -20.881 1.00 92.25 141 SER A C 1
ATOM 1040 O O . SER A 1 141 ? 9.163 5.969 -21.105 1.00 92.25 141 SER A O 1
ATOM 1042 N N . VAL A 1 142 ? 7.347 7.216 -20.691 1.00 91.06 142 VAL A N 1
ATOM 1043 C CA . VAL A 1 142 ? 6.393 6.099 -20.835 1.00 91.06 142 VAL A CA 1
ATOM 1044 C C . VAL A 1 142 ? 6.406 5.535 -22.258 1.00 91.06 142 VAL A C 1
ATOM 1046 O O . VAL A 1 142 ? 6.261 4.332 -22.446 1.00 91.06 142 VAL A O 1
ATOM 1049 N N . LYS A 1 143 ? 6.622 6.383 -23.271 1.00 92.06 143 LYS A N 1
ATOM 1050 C CA . LYS A 1 143 ? 6.712 5.951 -24.671 1.00 92.06 143 LYS A CA 1
ATOM 1051 C C . LYS A 1 143 ? 7.887 4.994 -24.883 1.00 92.06 143 LYS A C 1
ATOM 1053 O O . LYS A 1 143 ? 7.706 3.942 -25.489 1.00 92.06 143 LYS A O 1
ATOM 1058 N N . GLU A 1 144 ? 9.062 5.341 -24.361 1.00 95.38 144 GLU A N 1
ATOM 1059 C CA . GLU A 1 144 ? 10.246 4.473 -24.401 1.00 95.38 144 GLU A CA 1
ATOM 1060 C C . GLU A 1 144 ? 10.037 3.192 -23.600 1.00 95.38 144 GLU A C 1
ATOM 1062 O O . GLU A 1 144 ? 10.407 2.118 -24.066 1.00 95.38 144 GLU A O 1
ATOM 1067 N N . LEU A 1 145 ? 9.384 3.283 -22.438 1.00 95.19 145 LEU A N 1
ATOM 1068 C CA . LEU A 1 145 ? 9.025 2.109 -21.649 1.00 95.19 145 LEU A CA 1
ATOM 1069 C C . LEU A 1 145 ? 8.140 1.137 -22.441 1.00 95.19 145 LEU A C 1
ATOM 1071 O O . LEU A 1 145 ? 8.431 -0.056 -22.485 1.00 95.19 145 LEU A O 1
ATOM 1075 N N . ILE A 1 146 ? 7.088 1.636 -23.097 1.00 94.94 146 ILE A N 1
ATOM 1076 C CA . ILE A 1 146 ? 6.190 0.810 -23.915 1.00 94.94 146 ILE A CA 1
ATOM 1077 C C . ILE A 1 146 ? 6.947 0.210 -25.104 1.00 94.94 146 ILE A C 1
ATOM 1079 O O . ILE A 1 146 ? 6.772 -0.971 -25.402 1.00 94.94 146 ILE A O 1
ATOM 1083 N N . ALA A 1 147 ? 7.799 0.992 -25.772 1.00 96.12 147 ALA A N 1
ATOM 1084 C CA . ALA A 1 147 ? 8.614 0.496 -26.878 1.00 96.12 147 ALA A CA 1
ATOM 1085 C C . ALA A 1 147 ? 9.548 -0.638 -26.424 1.00 96.12 147 ALA A C 1
ATOM 1087 O O . ALA 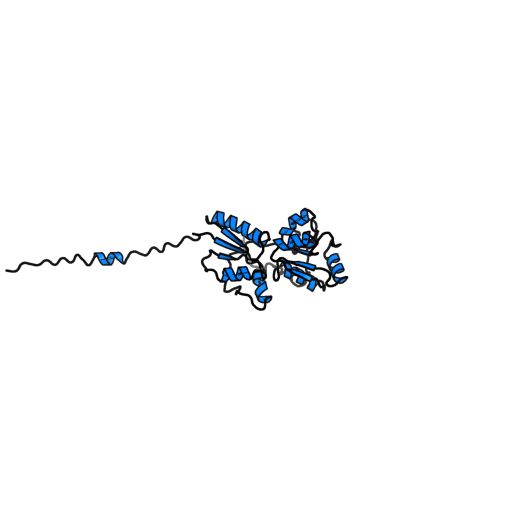A 1 147 ? 9.602 -1.685 -27.070 1.00 96.12 147 ALA A O 1
ATOM 1088 N N . LEU A 1 148 ? 10.214 -0.472 -25.277 1.00 95.31 148 LEU A N 1
ATOM 1089 C CA . LEU A 1 148 ? 11.078 -1.494 -24.687 1.00 95.31 148 LEU A CA 1
ATOM 1090 C C . LEU A 1 148 ? 10.291 -2.756 -24.306 1.00 95.31 148 LEU A C 1
ATOM 1092 O O . LEU A 1 148 ? 10.724 -3.866 -24.615 1.00 95.31 148 LEU A O 1
ATOM 1096 N N . ALA A 1 149 ? 9.119 -2.591 -23.689 1.00 95.12 149 ALA A N 1
ATOM 1097 C CA . ALA A 1 149 ? 8.242 -3.694 -23.301 1.00 95.12 149 ALA A CA 1
ATOM 1098 C C . ALA A 1 149 ? 7.733 -4.495 -24.514 1.00 95.12 149 ALA A C 1
ATOM 1100 O O . ALA A 1 149 ? 7.629 -5.719 -24.443 1.00 95.12 149 ALA A O 1
ATOM 1101 N N . LYS A 1 150 ? 7.450 -3.821 -25.638 1.00 95.25 150 LYS A N 1
ATOM 1102 C CA . LYS A 1 150 ? 7.057 -4.465 -26.904 1.00 95.25 150 LYS A CA 1
ATOM 1103 C C . LYS A 1 150 ? 8.218 -5.187 -27.578 1.00 95.25 150 LYS A C 1
ATOM 1105 O O . LYS A 1 150 ? 8.022 -6.271 -28.112 1.00 95.25 150 LYS A O 1
ATOM 1110 N N . ALA A 1 151 ? 9.413 -4.600 -27.544 1.00 95.31 151 ALA A N 1
ATOM 1111 C CA . ALA A 1 151 ? 10.608 -5.205 -28.126 1.00 95.31 151 ALA A CA 1
ATOM 1112 C C . ALA A 1 151 ? 11.061 -6.460 -27.362 1.00 95.31 151 ALA A C 1
ATOM 1114 O O . ALA A 1 151 ? 11.658 -7.355 -27.957 1.00 95.31 151 ALA A O 1
ATOM 1115 N N . LYS A 1 152 ? 10.792 -6.528 -26.049 1.00 91.88 152 LYS A N 1
ATOM 1116 C CA . LYS A 1 152 ? 11.167 -7.655 -25.182 1.00 91.88 152 LYS A CA 1
ATOM 1117 C C . LYS A 1 152 ? 10.002 -8.086 -24.272 1.00 91.88 152 LYS A C 1
ATOM 1119 O O . LYS A 1 152 ? 10.037 -7.812 -23.067 1.00 91.88 152 LYS A O 1
ATOM 1124 N N . PRO A 1 153 ? 8.970 -8.761 -24.810 1.00 90.25 153 PRO A N 1
ATOM 1125 C CA . PRO A 1 153 ? 7.802 -9.163 -24.028 1.00 90.25 153 PRO A CA 1
ATOM 1126 C C . PRO A 1 153 ? 8.179 -10.044 -22.829 1.00 90.25 153 PRO A C 1
ATOM 1128 O O . PRO A 1 153 ? 8.949 -10.990 -22.967 1.00 90.25 153 PRO A O 1
ATOM 1131 N N . GLY A 1 154 ? 7.640 -9.742 -21.643 1.00 87.88 154 GLY A N 1
ATOM 1132 C CA . GLY A 1 154 ? 7.871 -10.524 -20.420 1.00 87.88 154 GLY A CA 1
ATOM 1133 C C . GLY A 1 154 ? 9.215 -10.293 -19.714 1.00 87.88 154 GLY A C 1
ATOM 1134 O O . GLY A 1 154 ? 9.378 -10.760 -18.589 1.00 87.88 154 GLY A O 1
ATOM 1135 N N . HIS A 1 155 ? 10.153 -9.549 -20.313 1.00 90.56 155 HIS A N 1
ATOM 1136 C CA . HIS A 1 155 ? 11.460 -9.268 -19.699 1.00 90.56 155 HIS A CA 1
ATOM 1137 C C . HIS A 1 155 ? 11.428 -8.159 -18.644 1.00 90.56 155 HIS A C 1
ATOM 1139 O O . HIS A 1 155 ? 12.297 -8.114 -17.777 1.00 90.56 155 HIS A O 1
ATOM 1145 N N . LEU A 1 156 ? 10.466 -7.237 -18.725 1.00 95.31 156 LEU A N 1
ATOM 1146 C CA . LEU A 1 156 ? 10.325 -6.178 -17.731 1.00 95.31 156 LEU A CA 1
ATOM 1147 C C . LEU A 1 156 ? 9.528 -6.687 -16.539 1.00 95.31 156 LEU A C 1
ATOM 1149 O O . LEU A 1 156 ? 8.451 -7.260 -16.703 1.00 95.31 156 LEU A O 1
ATOM 1153 N N . ASN A 1 157 ? 10.039 -6.421 -15.342 1.00 96.56 157 ASN A N 1
ATOM 1154 C CA . ASN A 1 157 ? 9.313 -6.626 -14.103 1.00 96.56 157 ASN A CA 1
ATOM 1155 C C . ASN A 1 157 ? 8.909 -5.277 -13.488 1.00 96.56 157 ASN A C 1
ATOM 1157 O O . ASN A 1 157 ? 9.517 -4.235 -13.752 1.00 96.56 157 ASN A O 1
ATOM 1161 N N . TYR A 1 158 ? 7.853 -5.292 -12.684 1.00 96.50 158 TYR A N 1
ATOM 1162 C CA . TYR A 1 158 ? 7.453 -4.139 -11.892 1.00 96.50 158 TYR A CA 1
ATOM 1163 C C . TYR A 1 158 ? 7.031 -4.573 -10.498 1.00 96.50 158 TYR A C 1
ATOM 1165 O O . TYR A 1 158 ? 6.432 -5.631 -10.306 1.00 96.50 158 TYR A O 1
ATOM 1173 N N . SER A 1 159 ? 7.320 -3.728 -9.519 1.00 95.44 159 SER A N 1
ATOM 1174 C CA . SER A 1 159 ? 6.959 -3.973 -8.133 1.00 95.44 159 SER A CA 1
ATOM 1175 C C . SER A 1 159 ? 5.708 -3.218 -7.704 1.00 95.44 159 SER A C 1
ATOM 1177 O O . SER A 1 159 ? 5.375 -2.147 -8.225 1.00 95.44 159 SER A O 1
ATOM 1179 N N . SER A 1 160 ? 5.046 -3.761 -6.685 1.00 91.75 160 SER A N 1
ATOM 1180 C CA . SER A 1 160 ? 3.907 -3.135 -6.007 1.00 91.75 160 SER A CA 1
ATOM 1181 C C . SER A 1 160 ? 4.026 -3.270 -4.489 1.00 91.75 160 SER A C 1
ATOM 1183 O O . SER A 1 160 ? 4.755 -4.132 -3.995 1.00 91.75 160 SER A O 1
ATOM 1185 N N . ALA A 1 161 ? 3.209 -2.518 -3.757 1.00 88.12 161 ALA A N 1
ATOM 1186 C CA . ALA A 1 161 ? 3.034 -2.678 -2.314 1.00 88.12 161 ALA A CA 1
ATOM 1187 C C . ALA A 1 161 ? 2.240 -3.943 -1.913 1.00 88.12 161 ALA A C 1
ATOM 1189 O O . ALA A 1 161 ? 1.968 -4.137 -0.729 1.00 88.12 161 ALA A O 1
ATOM 1190 N N . GLY A 1 162 ? 1.841 -4.770 -2.884 1.00 87.81 162 GLY A N 1
ATOM 1191 C CA . GLY A 1 162 ? 1.157 -6.042 -2.681 1.00 87.81 162 GLY A CA 1
ATOM 1192 C C . GLY A 1 162 ? 0.079 -6.296 -3.729 1.00 87.81 162 GLY A C 1
ATOM 1193 O O . GLY A 1 162 ? -0.439 -5.369 -4.360 1.00 87.81 162 GLY A O 1
ATOM 1194 N N . THR A 1 163 ? -0.285 -7.564 -3.894 1.00 88.56 163 THR A N 1
ATOM 1195 C CA . THR A 1 163 ? -1.424 -7.984 -4.717 1.00 88.56 163 THR A CA 1
ATOM 1196 C C . THR A 1 163 ? -2.710 -7.292 -4.252 1.00 88.56 163 THR A C 1
ATOM 1198 O O . THR A 1 163 ? -2.929 -7.103 -3.059 1.00 88.56 163 THR A O 1
ATOM 1201 N N . GLY A 1 164 ? -3.525 -6.852 -5.211 1.00 83.88 164 GLY A N 1
ATOM 1202 C CA . GLY A 1 164 ? -4.780 -6.117 -4.979 1.00 83.88 164 GLY A CA 1
ATOM 1203 C C . GLY A 1 164 ? -4.639 -4.626 -4.653 1.00 83.88 164 GLY A C 1
ATOM 1204 O O . GLY A 1 164 ? -5.620 -3.894 -4.713 1.00 83.88 164 GLY A O 1
ATOM 1205 N N . THR A 1 165 ? -3.431 -4.128 -4.377 1.00 86.00 165 THR A N 1
ATOM 1206 C CA . THR A 1 165 ? -3.213 -2.689 -4.131 1.00 86.00 165 THR A CA 1
ATOM 1207 C C . THR A 1 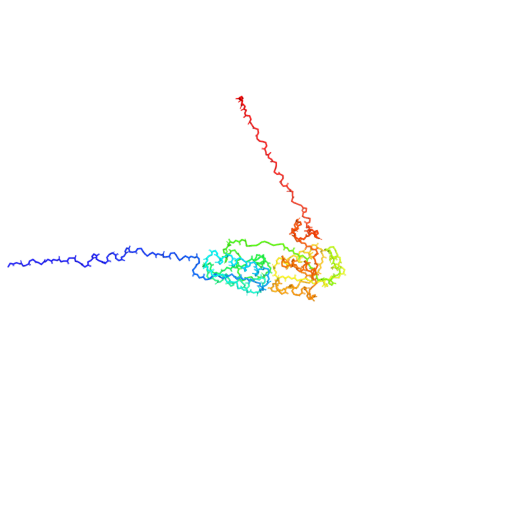165 ? -3.386 -1.846 -5.395 1.00 86.00 165 THR A C 1
ATOM 1209 O O . THR A 1 165 ? -3.155 -2.333 -6.502 1.00 86.00 165 THR A O 1
ATOM 1212 N N . THR A 1 166 ? -3.659 -0.538 -5.256 1.00 85.31 166 THR A N 1
ATOM 1213 C CA . THR A 1 166 ? -3.699 0.373 -6.422 1.00 85.31 166 THR A CA 1
ATOM 1214 C C . THR A 1 166 ? -2.404 0.319 -7.237 1.00 85.31 166 THR A C 1
ATOM 1216 O O . THR A 1 166 ? -2.444 0.440 -8.456 1.00 85.31 166 THR A O 1
ATOM 1219 N N . THR A 1 167 ? -1.251 0.100 -6.591 1.00 89.69 167 THR A N 1
ATOM 1220 C CA . THR A 1 167 ? 0.047 -0.022 -7.279 1.00 89.69 167 THR A CA 1
ATOM 1221 C C . THR A 1 167 ? 0.148 -1.282 -8.142 1.00 89.69 167 THR A C 1
ATOM 1223 O O . THR A 1 167 ? 0.727 -1.232 -9.222 1.00 89.69 167 THR A O 1
ATOM 1226 N N . HIS A 1 168 ? -0.464 -2.392 -7.716 1.00 91.31 168 HIS A N 1
ATOM 1227 C CA . HIS A 1 168 ? -0.576 -3.605 -8.528 1.00 91.31 168 HIS A CA 1
ATOM 1228 C C . HIS A 1 168 ? -1.514 -3.376 -9.716 1.00 91.31 168 HIS A C 1
ATOM 1230 O O . HIS A 1 168 ? -1.099 -3.565 -10.859 1.00 91.31 168 HIS A O 1
ATOM 1236 N N . ILE A 1 169 ? -2.728 -2.881 -9.446 1.00 90.19 169 ILE A N 1
ATOM 1237 C CA . ILE A 1 169 ? -3.751 -2.638 -10.473 1.00 90.19 169 ILE A CA 1
ATOM 1238 C C . ILE A 1 169 ? -3.278 -1.616 -11.513 1.00 90.19 169 ILE A C 1
ATOM 1240 O O . ILE A 1 169 ? -3.589 -1.756 -12.687 1.00 90.19 169 ILE A O 1
ATOM 1244 N N . SER A 1 170 ? -2.480 -0.619 -11.124 1.00 89.69 170 SER A N 1
ATOM 1245 C CA . SER A 1 170 ? -1.938 0.370 -12.068 1.00 89.69 170 SER A CA 1
ATOM 1246 C C . SER A 1 170 ? -0.938 -0.234 -13.054 1.00 89.69 170 SER A C 1
ATOM 1248 O O . SER A 1 170 ? -0.930 0.152 -14.221 1.00 89.69 170 SER A O 1
ATOM 1250 N N . GLY A 1 171 ? -0.113 -1.187 -12.612 1.00 92.06 171 GLY A N 1
ATOM 1251 C CA . GLY A 1 171 ? 0.807 -1.892 -13.506 1.00 92.06 171 GLY A CA 1
ATOM 1252 C C . GLY A 1 171 ? 0.094 -2.847 -14.457 1.00 92.06 171 GLY A C 1
ATOM 1253 O O . GLY A 1 171 ? 0.423 -2.877 -15.645 1.00 92.06 171 GLY A O 1
ATOM 1254 N N . GLU A 1 172 ? -0.935 -3.542 -13.971 1.00 92.50 172 GLU A N 1
ATOM 1255 C CA . GLU A 1 172 ? -1.805 -4.369 -14.815 1.00 92.50 172 GLU A CA 1
ATOM 1256 C C . GLU A 1 172 ? -2.572 -3.511 -15.828 1.00 92.50 172 GLU A C 1
ATOM 1258 O O . GLU A 1 172 ? -2.591 -3.817 -17.017 1.00 92.50 172 GLU A O 1
ATOM 1263 N N . LEU A 1 173 ? -3.123 -2.373 -15.396 1.00 90.50 173 LEU A N 1
ATOM 1264 C CA . LEU A 1 173 ? -3.822 -1.435 -16.271 1.00 90.50 173 LEU A CA 1
ATOM 1265 C C . LEU A 1 173 ? -2.894 -0.864 -17.351 1.00 90.50 173 LEU A C 1
ATOM 1267 O O . LEU A 1 173 ? -3.282 -0.812 -18.516 1.00 90.50 173 LEU A O 1
ATOM 1271 N N . LEU A 1 174 ? -1.663 -0.474 -16.998 1.00 92.31 174 LEU A N 1
ATOM 1272 C CA . LEU A 1 174 ? -0.666 -0.031 -17.977 1.00 92.31 174 LEU A CA 1
ATOM 1273 C C . LEU A 1 174 ? -0.356 -1.142 -18.991 1.00 92.31 174 LEU A C 1
ATOM 1275 O O . LEU A 1 174 ? -0.330 -0.874 -20.192 1.00 92.31 174 LEU A O 1
ATOM 1279 N N . SER A 1 175 ? -0.144 -2.371 -18.514 1.00 91.94 175 SER A N 1
ATOM 1280 C CA . SER A 1 175 ? 0.143 -3.538 -19.357 1.00 91.94 175 SER A CA 1
ATOM 1281 C C . SER A 1 175 ? -0.998 -3.810 -20.340 1.00 91.94 175 SER A C 1
ATOM 1283 O O . SER A 1 175 ? -0.768 -3.899 -21.549 1.00 91.94 175 SER A O 1
ATOM 1285 N N . TYR A 1 176 ? -2.234 -3.830 -19.835 1.00 92.12 176 TYR A N 1
ATOM 1286 C CA . TYR A 1 176 ? -3.454 -4.013 -20.617 1.00 92.12 176 TYR A CA 1
ATOM 1287 C C . TYR A 1 176 ? -3.620 -2.927 -21.686 1.00 92.12 176 TYR A C 1
ATOM 1289 O O . TYR A 1 176 ? -3.770 -3.231 -22.867 1.00 92.12 176 TYR A O 1
ATOM 1297 N N . MET A 1 177 ? -3.526 -1.653 -21.296 1.00 88.50 177 MET A N 1
ATOM 1298 C CA . MET A 1 177 ? -3.714 -0.522 -22.209 1.00 88.50 177 MET A CA 1
ATOM 1299 C C . MET A 1 177 ? -2.629 -0.424 -23.284 1.00 88.50 177 MET A C 1
ATOM 1301 O O . MET A 1 177 ? -2.908 -0.018 -24.411 1.00 88.50 177 MET A O 1
ATOM 1305 N N . ALA A 1 178 ? -1.384 -0.759 -22.943 1.00 91.44 178 ALA A N 1
ATOM 1306 C CA . ALA A 1 178 ? -0.269 -0.701 -23.881 1.00 91.44 178 ALA A CA 1
ATOM 1307 C C . ALA A 1 178 ? -0.147 -1.961 -24.757 1.00 91.44 178 ALA A C 1
ATOM 1309 O O . ALA A 1 178 ? 0.644 -1.957 -25.710 1.00 91.44 178 ALA A O 1
ATOM 1310 N N . GLY A 1 179 ? -0.909 -3.018 -24.449 1.00 92.62 179 GLY A N 1
ATOM 1311 C CA . GLY A 1 179 ? -0.802 -4.321 -25.103 1.00 92.62 179 GLY A CA 1
ATOM 1312 C C . GLY A 1 179 ? 0.569 -4.958 -24.881 1.00 92.62 179 GLY A C 1
ATOM 1313 O O . GLY A 1 179 ? 1.172 -5.466 -25.825 1.00 92.62 179 GLY A O 1
ATOM 1314 N N . VAL A 1 180 ? 1.105 -4.860 -23.661 1.00 94.19 180 VAL A N 1
ATOM 1315 C CA . VAL A 1 180 ? 2.421 -5.403 -23.288 1.00 94.19 180 VAL A CA 1
ATOM 1316 C C . VAL A 1 180 ? 2.295 -6.339 -22.098 1.00 94.19 180 VAL A C 1
ATOM 1318 O O . VAL A 1 180 ? 1.349 -6.249 -21.323 1.00 94.19 180 VAL A O 1
ATOM 1321 N N . LYS A 1 181 ? 3.275 -7.228 -21.931 1.00 93.25 181 LYS A N 1
ATOM 1322 C CA . LYS A 1 181 ? 3.355 -8.127 -20.779 1.00 93.25 181 LYS A CA 1
ATOM 1323 C C . LYS A 1 181 ? 4.544 -7.744 -19.908 1.00 93.25 181 LYS A C 1
ATOM 1325 O O . LYS A 1 181 ? 5.682 -7.786 -20.378 1.00 93.25 181 LYS A O 1
ATOM 1330 N N . MET A 1 182 ? 4.267 -7.410 -18.653 1.00 95.19 182 MET A N 1
ATOM 1331 C CA . MET A 1 182 ? 5.268 -7.191 -17.610 1.00 95.19 182 MET A CA 1
ATOM 1332 C C . MET A 1 182 ? 5.044 -8.182 -16.467 1.00 95.19 182 MET A C 1
ATOM 1334 O O . MET A 1 182 ? 3.917 -8.599 -16.214 1.00 95.19 182 MET A O 1
ATOM 1338 N N . THR A 1 183 ? 6.115 -8.563 -15.781 1.00 95.88 183 THR A N 1
ATOM 1339 C CA . THR A 1 183 ? 6.059 -9.497 -14.653 1.00 95.88 183 THR A CA 1
ATOM 1340 C C . THR A 1 183 ? 5.846 -8.733 -13.350 1.00 95.88 183 THR A C 1
ATOM 1342 O O . THR A 1 183 ? 6.687 -7.927 -12.948 1.00 95.88 183 THR A O 1
ATOM 1345 N N . HIS A 1 184 ? 4.727 -8.983 -12.675 1.00 95.94 184 HIS A N 1
ATOM 1346 C CA . HIS A 1 184 ? 4.426 -8.382 -11.378 1.00 95.94 184 HIS A CA 1
ATOM 1347 C C . HIS A 1 184 ? 5.200 -9.059 -10.240 1.00 95.94 184 HIS A C 1
ATOM 1349 O O . HIS A 1 184 ? 5.133 -10.275 -10.077 1.00 95.94 184 HIS A O 1
ATOM 1355 N N . ILE A 1 185 ? 5.889 -8.260 -9.422 1.00 96.56 185 ILE A N 1
ATOM 1356 C CA . ILE A 1 185 ? 6.580 -8.698 -8.203 1.00 96.56 185 ILE A CA 1
ATOM 1357 C C . ILE A 1 185 ? 5.899 -8.052 -6.976 1.00 96.56 185 ILE A C 1
ATOM 1359 O O . ILE A 1 185 ? 6.055 -6.847 -6.727 1.00 96.56 185 ILE A O 1
ATOM 1363 N N . PRO A 1 186 ? 5.091 -8.801 -6.203 1.00 93.19 186 PRO A N 1
ATOM 1364 C CA . PRO A 1 186 ? 4.408 -8.267 -5.029 1.00 93.19 186 PRO A CA 1
ATOM 1365 C C . PRO A 1 186 ? 5.317 -8.232 -3.793 1.00 93.19 186 PRO A C 1
ATOM 1367 O O . PRO A 1 186 ? 5.886 -9.247 -3.403 1.00 93.19 186 PRO A O 1
ATOM 1370 N N . TYR A 1 187 ? 5.354 -7.092 -3.101 1.00 93.06 187 TYR A N 1
ATOM 1371 C CA . TYR A 1 187 ? 5.965 -6.965 -1.772 1.00 93.06 187 TYR A CA 1
ATOM 1372 C C . TYR A 1 187 ? 4.892 -6.805 -0.690 1.00 93.06 187 TYR A C 1
ATOM 1374 O O . TYR A 1 187 ? 3.731 -6.538 -0.992 1.00 93.06 187 TYR A O 1
ATOM 1382 N N . LYS A 1 188 ? 5.257 -6.929 0.593 1.00 89.81 188 LYS A N 1
ATOM 1383 C CA . LYS A 1 188 ? 4.309 -6.770 1.721 1.00 89.81 188 LYS A CA 1
ATOM 1384 C C . LYS A 1 188 ? 4.037 -5.306 2.111 1.00 89.81 188 LYS A C 1
ATOM 1386 O O . LYS A 1 188 ? 3.499 -5.028 3.185 1.00 89.81 188 LYS A O 1
ATOM 1391 N N . GLY A 1 189 ? 4.443 -4.368 1.265 1.00 87.69 189 GLY A N 1
ATOM 1392 C CA . GLY A 1 189 ? 4.301 -2.935 1.472 1.00 87.69 189 GLY A CA 1
ATOM 1393 C C . GLY A 1 189 ? 5.453 -2.150 0.856 1.00 87.69 189 GLY A C 1
ATOM 1394 O O . GLY A 1 189 ? 6.480 -2.701 0.453 1.00 87.69 189 GLY A O 1
ATOM 1395 N N . THR A 1 190 ? 5.290 -0.830 0.814 1.00 86.94 190 THR A N 1
ATOM 1396 C CA . THR A 1 190 ? 6.266 0.086 0.208 1.00 86.94 190 THR A CA 1
ATOM 1397 C C . THR A 1 190 ? 7.631 0.067 0.907 1.00 86.94 190 THR A C 1
ATOM 1399 O O . THR A 1 190 ? 8.646 0.307 0.261 1.00 86.94 190 THR A O 1
ATOM 1402 N N . GLY A 1 191 ? 7.668 -0.286 2.199 1.00 85.81 191 GLY A N 1
ATOM 1403 C CA . GLY A 1 191 ? 8.912 -0.422 2.965 1.00 85.81 191 GLY A CA 1
ATOM 1404 C C . GLY A 1 191 ? 9.845 -1.523 2.447 1.00 85.81 191 GLY A C 1
ATOM 1405 O O . GLY A 1 191 ? 11.050 -1.415 2.619 1.00 85.81 191 GLY A O 1
ATOM 1406 N N . GLN A 1 192 ? 9.311 -2.546 1.767 1.00 90.75 192 GLN A N 1
ATOM 1407 C CA . GLN A 1 192 ? 10.106 -3.579 1.085 1.00 90.75 192 GLN A CA 1
ATOM 1408 C C . GLN A 1 192 ? 10.273 -3.287 -0.414 1.00 90.75 192 GLN A C 1
ATOM 1410 O O . GLN A 1 192 ? 11.333 -3.522 -0.984 1.00 90.75 192 GLN A O 1
ATOM 1415 N N . GLN A 1 193 ? 9.239 -2.718 -1.038 1.00 93.38 193 GLN A N 1
ATOM 1416 C CA . GLN A 1 193 ? 9.210 -2.393 -2.465 1.00 93.38 193 GLN A CA 1
ATOM 1417 C C . GLN A 1 193 ? 10.307 -1.398 -2.886 1.00 93.38 193 GLN A C 1
ATOM 1419 O O . GLN A 1 193 ? 10.959 -1.588 -3.910 1.00 93.38 193 GLN A O 1
ATOM 1424 N N . LEU A 1 194 ? 10.492 -0.303 -2.134 1.00 92.88 194 LEU A N 1
ATOM 1425 C CA . LEU A 1 194 ? 11.431 0.754 -2.528 1.00 92.88 194 LEU A CA 1
ATOM 1426 C C . LEU A 1 194 ? 12.900 0.334 -2.425 1.00 92.88 194 LEU A C 1
ATOM 1428 O O . LEU A 1 194 ? 13.638 0.637 -3.362 1.00 92.88 194 LEU A O 1
ATOM 1432 N N . PRO A 1 195 ? 13.344 -0.372 -1.367 1.00 94.69 195 PRO A N 1
ATOM 1433 C CA . PRO A 1 195 ? 14.679 -0.959 -1.349 1.00 94.69 195 PRO A CA 1
ATOM 1434 C C . PRO A 1 195 ? 14.966 -1.855 -2.559 1.00 94.69 195 PRO A C 1
ATOM 1436 O O . PRO A 1 195 ? 16.030 -1.713 -3.151 1.00 94.69 195 PRO A O 1
ATOM 1439 N N . ALA A 1 196 ? 14.011 -2.695 -2.979 1.00 95.38 196 ALA A N 1
ATOM 1440 C CA . ALA A 1 196 ? 14.168 -3.554 -4.156 1.00 95.38 196 ALA A CA 1
ATOM 1441 C C . ALA A 1 196 ? 14.304 -2.758 -5.467 1.00 95.38 196 ALA A C 1
ATOM 1443 O O . ALA A 1 196 ? 15.079 -3.114 -6.353 1.00 95.38 196 ALA A O 1
ATOM 1444 N N . LEU A 1 197 ? 13.573 -1.645 -5.605 1.00 96.50 197 LEU A N 1
ATOM 1445 C CA . LEU A 1 197 ? 13.756 -0.748 -6.748 1.00 96.50 197 LEU A CA 1
ATOM 1446 C C . LEU A 1 197 ? 15.136 -0.085 -6.714 1.00 96.50 197 LEU A C 1
ATOM 1448 O O . LEU A 1 197 ? 15.787 0.015 -7.747 1.00 96.50 197 LEU A O 1
ATOM 1452 N N . LEU A 1 198 ? 15.573 0.385 -5.544 1.00 96.19 198 LEU A N 1
ATOM 1453 C CA . LEU A 1 198 ? 16.853 1.075 -5.369 1.00 96.19 198 LEU A CA 1
ATOM 1454 C C . LEU A 1 198 ? 18.062 0.155 -5.574 1.00 96.19 198 LEU A C 1
ATOM 1456 O O . LEU A 1 198 ? 19.102 0.637 -6.011 1.00 96.19 198 LEU A O 1
ATOM 1460 N N . SER A 1 199 ? 17.936 -1.136 -5.260 1.00 96.44 199 SER A N 1
ATOM 1461 C CA . SER A 1 199 ? 18.979 -2.140 -5.506 1.00 96.44 199 SER A CA 1
ATOM 1462 C C . SER A 1 199 ? 19.026 -2.620 -6.960 1.00 96.44 199 SER A C 1
ATOM 1464 O O . SER A 1 199 ? 19.996 -3.264 -7.352 1.00 96.44 199 SER A O 1
ATOM 1466 N N . GLY A 1 200 ? 17.991 -2.329 -7.755 1.00 95.25 200 GLY A N 1
ATOM 1467 C CA . GLY A 1 200 ? 17.849 -2.828 -9.123 1.00 95.25 200 GLY A CA 1
ATOM 1468 C C . GLY A 1 200 ? 17.307 -4.258 -9.222 1.00 95.25 200 GLY A C 1
ATOM 1469 O O . GLY A 1 200 ? 17.297 -4.813 -10.318 1.00 95.25 200 GLY A O 1
ATOM 1470 N N . GLU A 1 201 ? 16.827 -4.847 -8.120 1.00 96.44 201 GLU A N 1
ATOM 1471 C CA . GLU A 1 201 ? 16.124 -6.144 -8.119 1.00 96.44 201 GLU A CA 1
ATOM 1472 C C . GLU A 1 201 ? 14.870 -6.099 -9.008 1.00 96.44 201 GLU A C 1
ATOM 1474 O O . GLU A 1 201 ? 14.552 -7.046 -9.734 1.00 96.44 201 GLU A O 1
ATOM 1479 N N . VAL A 1 202 ? 14.184 -4.955 -8.997 1.00 97.06 202 VAL A N 1
ATOM 1480 C CA . VAL A 1 202 ? 13.050 -4.657 -9.876 1.00 97.06 202 VAL A CA 1
ATOM 1481 C C . VAL A 1 202 ? 13.334 -3.421 -10.721 1.00 97.06 202 VAL A C 1
ATOM 1483 O O . VAL A 1 202 ? 13.879 -2.425 -10.248 1.00 97.06 202 VAL A O 1
ATOM 1486 N N . ALA A 1 203 ? 12.942 -3.468 -11.990 1.00 96.38 203 ALA A N 1
ATOM 1487 C CA . ALA A 1 203 ? 13.197 -2.412 -12.961 1.00 96.38 203 ALA A CA 1
ATOM 1488 C C . ALA A 1 203 ? 12.246 -1.220 -12.790 1.00 96.38 203 ALA A C 1
ATOM 1490 O O . ALA A 1 203 ? 12.623 -0.073 -13.049 1.00 96.38 203 ALA A O 1
ATOM 1491 N N . LEU A 1 204 ? 11.006 -1.493 -12.377 1.00 96.62 204 LEU A N 1
ATOM 1492 C CA . LEU A 1 204 ? 9.915 -0.527 -12.298 1.00 96.62 204 LEU A CA 1
ATOM 1493 C C . LEU A 1 204 ? 9.198 -0.624 -10.954 1.00 96.62 204 LEU A C 1
ATOM 1495 O O . LEU A 1 204 ? 9.126 -1.687 -10.333 1.00 96.62 204 LEU A O 1
ATOM 1499 N N . ALA A 1 205 ? 8.587 0.477 -10.537 1.00 95.25 205 ALA A N 1
ATOM 1500 C CA . ALA A 1 205 ? 7.634 0.475 -9.441 1.00 95.25 205 ALA A CA 1
ATOM 1501 C C . ALA A 1 205 ? 6.512 1.475 -9.704 1.00 95.25 205 ALA A C 1
ATOM 1503 O O . ALA A 1 205 ? 6.740 2.571 -10.220 1.00 95.25 205 ALA A O 1
ATOM 1504 N N . PHE A 1 206 ? 5.310 1.119 -9.261 1.00 90.38 206 PHE A N 1
ATOM 1505 C CA . PHE A 1 206 ? 4.290 2.112 -8.952 1.00 90.38 206 PHE A CA 1
ATOM 1506 C C . PHE A 1 206 ? 4.405 2.443 -7.468 1.00 90.38 206 PHE A C 1
ATOM 1508 O O . PHE A 1 206 ? 4.136 1.596 -6.615 1.00 90.38 206 PHE A O 1
ATOM 1515 N N . GLY A 1 207 ? 4.860 3.654 -7.166 1.00 85.00 207 GLY A N 1
ATOM 1516 C CA . GLY A 1 207 ? 4.993 4.164 -5.804 1.00 85.00 207 GLY A CA 1
ATOM 1517 C C . GLY A 1 207 ? 3.913 5.189 -5.473 1.00 85.00 207 GLY A C 1
ATOM 1518 O O . GLY A 1 207 ? 3.283 5.751 -6.365 1.00 85.00 207 GLY A O 1
ATOM 1519 N N . SER A 1 208 ? 3.711 5.455 -4.186 1.00 83.00 208 SER A N 1
ATOM 1520 C CA . SER A 1 208 ? 2.948 6.619 -3.716 1.00 83.00 208 SER A CA 1
ATOM 1521 C C . SER A 1 208 ? 3.880 7.832 -3.548 1.00 83.00 208 SER A C 1
ATOM 1523 O O . SER A 1 208 ? 5.038 7.797 -3.961 1.00 83.00 208 SER A O 1
ATOM 1525 N N . THR A 1 209 ? 3.428 8.892 -2.876 1.00 82.69 209 THR A N 1
ATOM 1526 C CA . THR A 1 209 ? 4.245 10.074 -2.538 1.00 82.69 209 THR A CA 1
ATOM 1527 C C . THR A 1 209 ? 5.561 9.760 -1.815 1.00 82.69 209 THR A C 1
ATOM 1529 O O . THR A 1 209 ? 6.472 10.585 -1.830 1.00 82.69 209 THR A O 1
ATOM 1532 N N . THR A 1 210 ? 5.731 8.559 -1.258 1.00 84.19 210 THR A N 1
ATOM 1533 C CA . THR A 1 210 ? 6.995 8.111 -0.651 1.00 84.19 210 THR A CA 1
ATOM 1534 C C . THR A 1 210 ? 8.174 8.054 -1.628 1.00 84.19 210 THR A C 1
ATOM 1536 O O . THR A 1 210 ? 9.316 8.039 -1.181 1.00 84.19 210 THR A O 1
ATOM 1539 N N . VAL A 1 211 ? 7.943 8.027 -2.949 1.00 89.56 211 VAL A N 1
ATOM 1540 C CA . VAL A 1 211 ? 9.041 8.069 -3.935 1.00 89.56 211 VAL A CA 1
ATOM 1541 C C . VAL A 1 211 ? 9.593 9.473 -4.182 1.00 89.56 211 VAL A C 1
ATOM 1543 O O . VAL A 1 211 ? 10.684 9.602 -4.732 1.00 89.56 211 VAL A O 1
ATOM 1546 N N . VAL A 1 212 ? 8.878 10.529 -3.779 1.00 89.50 212 VAL A N 1
ATOM 1547 C CA . VAL A 1 212 ? 9.241 11.920 -4.102 1.00 89.50 212 VAL A CA 1
ATOM 1548 C C . VAL A 1 212 ? 10.650 12.291 -3.615 1.00 89.50 212 VAL A C 1
ATOM 1550 O O . VAL A 1 212 ? 11.422 12.787 -4.439 1.00 89.50 212 VAL A O 1
ATOM 1553 N N . PRO A 1 213 ? 11.063 11.989 -2.365 1.00 89.88 213 PRO A N 1
ATOM 1554 C CA . PRO A 1 213 ? 12.426 12.282 -1.918 1.00 89.88 213 PRO A CA 1
ATOM 1555 C C . PRO A 1 213 ? 13.499 11.547 -2.736 1.00 89.88 213 PRO A C 1
ATOM 1557 O O . PRO A 1 213 ? 14.569 12.091 -2.994 1.00 89.88 213 PRO A O 1
ATOM 1560 N N . LEU A 1 214 ? 13.214 10.322 -3.193 1.00 92.44 214 LEU A N 1
ATOM 1561 C CA . LEU A 1 214 ? 14.143 9.526 -4.003 1.00 92.44 214 LEU A CA 1
ATOM 1562 C C . LEU A 1 214 ? 14.285 10.081 -5.426 1.00 92.44 214 LEU A C 1
ATOM 1564 O O . LEU A 1 214 ? 15.383 10.059 -5.983 1.00 92.44 214 LEU A O 1
ATOM 1568 N N . ILE A 1 215 ? 13.193 10.604 -5.991 1.00 92.00 215 ILE A N 1
ATOM 1569 C CA . ILE A 1 215 ? 13.193 11.310 -7.279 1.00 92.00 215 ILE A CA 1
ATOM 1570 C C . ILE A 1 215 ? 14.005 12.607 -7.160 1.00 92.00 215 ILE A C 1
ATOM 1572 O O . ILE A 1 215 ? 14.869 12.868 -7.995 1.00 92.00 215 ILE A O 1
ATOM 1576 N N . GLN A 1 216 ? 13.775 13.400 -6.107 1.00 89.94 216 GLN A N 1
ATOM 1577 C CA . GLN A 1 216 ? 14.509 14.649 -5.856 1.00 89.94 216 GLN A CA 1
ATOM 1578 C C . GLN A 1 216 ? 16.009 14.403 -5.654 1.00 89.94 216 GLN A C 1
ATOM 1580 O O . GLN A 1 216 ? 16.835 15.124 -6.210 1.00 89.94 216 GLN A O 1
ATOM 1585 N N . ALA A 1 217 ? 16.362 13.333 -4.939 1.00 93.56 217 ALA A N 1
ATOM 1586 C CA . ALA A 1 217 ? 17.740 12.884 -4.762 1.00 93.56 217 ALA A CA 1
ATOM 1587 C C . ALA A 1 217 ? 18.335 12.188 -6.004 1.00 93.56 217 ALA A C 1
ATOM 1589 O O . ALA A 1 217 ? 19.465 11.709 -5.942 1.00 93.56 217 ALA A O 1
ATOM 1590 N N . ARG A 1 218 ? 17.587 12.095 -7.115 1.00 92.12 218 ARG A N 1
ATOM 1591 C CA . ARG A 1 218 ? 17.986 11.440 -8.375 1.00 92.12 218 ARG A CA 1
ATOM 1592 C C . ARG A 1 218 ? 18.425 9.976 -8.221 1.00 92.12 218 ARG A C 1
ATOM 1594 O O . ARG A 1 218 ? 19.191 9.473 -9.038 1.00 92.12 218 ARG A O 1
ATOM 1601 N N . LYS A 1 219 ? 17.927 9.277 -7.197 1.00 94.88 219 LYS A N 1
ATOM 1602 C CA . LYS A 1 219 ? 18.213 7.847 -6.971 1.00 94.88 219 LYS A CA 1
ATOM 1603 C C . LYS A 1 219 ? 17.359 6.930 -7.848 1.00 94.88 219 LYS A C 1
ATOM 1605 O O . LYS A 1 219 ? 17.733 5.793 -8.097 1.00 94.88 219 LYS A O 1
ATOM 1610 N N . ILE A 1 220 ? 16.216 7.430 -8.306 1.00 95.69 220 ILE A N 1
ATOM 1611 C CA . ILE A 1 220 ? 15.289 6.763 -9.224 1.00 95.69 220 ILE A CA 1
ATOM 1612 C C . ILE A 1 220 ? 14.766 7.782 -10.231 1.00 95.69 220 ILE A C 1
ATOM 1614 O O . ILE A 1 220 ? 14.835 8.992 -10.001 1.00 95.69 220 ILE A O 1
ATOM 1618 N N . ILE A 1 221 ? 14.221 7.294 -11.338 1.00 95.00 221 ILE A N 1
ATOM 1619 C CA . ILE A 1 221 ? 13.751 8.136 -12.437 1.00 95.00 221 ILE A CA 1
ATOM 1620 C C . ILE A 1 221 ? 12.231 8.113 -12.467 1.00 95.00 221 ILE A C 1
ATOM 1622 O O . ILE A 1 221 ? 11.618 7.050 -12.454 1.00 95.00 221 ILE A O 1
ATOM 1626 N N . LEU A 1 222 ? 11.621 9.295 -12.518 1.00 94.38 222 LEU A N 1
ATOM 1627 C CA . LEU A 1 222 ? 10.182 9.445 -12.689 1.00 94.38 222 LEU A CA 1
ATOM 1628 C C . LEU A 1 222 ? 9.818 9.390 -14.174 1.00 94.38 222 LEU A C 1
ATOM 1630 O O . LEU A 1 222 ? 10.336 10.179 -14.959 1.00 94.38 222 LEU A O 1
ATOM 1634 N N . LEU A 1 223 ? 8.895 8.501 -14.539 1.00 91.75 223 LEU A N 1
ATOM 1635 C CA . LEU A 1 223 ? 8.390 8.367 -15.908 1.00 91.75 223 LEU A CA 1
ATOM 1636 C C . LEU A 1 223 ? 7.006 8.995 -16.083 1.00 91.75 223 LEU A C 1
ATOM 1638 O O . LEU A 1 223 ? 6.728 9.557 -17.140 1.00 91.75 223 LEU A O 1
ATOM 1642 N N . ALA A 1 224 ? 6.135 8.887 -15.073 1.00 88.69 224 ALA A N 1
ATOM 1643 C CA . ALA A 1 224 ? 4.796 9.476 -15.091 1.00 88.69 224 ALA A CA 1
ATOM 1644 C C . ALA A 1 224 ? 4.180 9.603 -13.691 1.00 88.69 224 ALA A C 1
ATOM 1646 O O . ALA A 1 224 ? 4.581 8.917 -12.752 1.00 88.69 224 ALA A O 1
ATOM 1647 N N . VAL A 1 225 ? 3.147 10.440 -13.584 1.00 85.25 225 VAL A N 1
ATOM 1648 C CA . VAL A 1 225 ? 2.279 10.566 -12.403 1.00 85.25 225 VAL A CA 1
ATOM 1649 C C . VAL A 1 225 ? 0.827 10.344 -12.835 1.00 85.25 225 VAL A C 1
ATOM 1651 O O . VAL A 1 225 ? 0.429 10.797 -13.910 1.00 85.25 225 VAL A O 1
ATOM 1654 N N . THR A 1 226 ? 0.022 9.668 -12.016 1.00 72.88 226 THR A N 1
ATOM 1655 C CA . THR A 1 226 ? -1.370 9.289 -12.337 1.00 72.88 226 THR A CA 1
ATOM 1656 C C . THR A 1 226 ? -2.404 10.405 -12.106 1.00 72.88 226 THR A C 1
ATOM 1658 O O . THR A 1 226 ? -3.569 10.113 -11.844 1.00 72.88 226 THR A O 1
ATOM 1661 N N . VAL A 1 227 ? -2.005 11.681 -12.148 1.00 63.47 227 VAL A N 1
ATOM 1662 C CA . VAL A 1 227 ? -2.905 12.840 -11.963 1.00 63.47 227 VAL A CA 1
ATOM 1663 C C . VAL A 1 227 ? -3.196 13.549 -13.283 1.00 63.47 227 VAL A C 1
ATOM 1665 O O . VAL A 1 227 ? -2.347 13.611 -14.166 1.00 63.47 227 VAL A O 1
ATOM 1668 N N . ALA A 1 228 ? -4.391 14.139 -13.388 1.00 42.72 228 ALA A N 1
ATOM 1669 C CA . ALA A 1 228 ? -4.842 14.900 -14.557 1.00 42.72 228 ALA A CA 1
ATOM 1670 C C . ALA A 1 228 ? -4.205 16.304 -14.682 1.00 42.72 228 ALA A C 1
ATOM 1672 O O . ALA A 1 228 ? -4.279 16.924 -15.739 1.00 42.72 228 ALA A O 1
ATOM 1673 N N . GLN A 1 229 ? -3.584 16.832 -13.622 1.00 41.75 229 GLN A N 1
ATOM 1674 C CA . GLN A 1 229 ? -2.910 18.137 -13.613 1.00 41.75 229 GLN A CA 1
ATOM 1675 C C . GLN A 1 229 ? -1.517 18.023 -12.980 1.00 41.75 229 GLN A C 1
ATOM 1677 O O . GLN A 1 229 ? -1.287 17.152 -12.147 1.00 41.75 229 GLN A O 1
ATOM 1682 N N . ARG A 1 230 ? -0.580 18.896 -13.381 1.00 45.38 230 ARG A N 1
ATOM 1683 C CA . ARG A 1 230 ? 0.805 18.922 -12.869 1.00 45.38 230 ARG A CA 1
ATOM 1684 C C . ARG A 1 230 ? 0.826 19.054 -11.337 1.00 45.38 230 ARG A C 1
ATOM 1686 O O . ARG A 1 230 ? 0.134 19.902 -10.785 1.00 45.38 230 ARG A O 1
ATOM 1693 N N . PHE A 1 231 ? 1.646 18.243 -10.665 1.00 44.62 231 PHE A N 1
ATOM 1694 C CA . PHE A 1 231 ? 1.796 18.261 -9.207 1.00 44.62 231 PHE A CA 1
ATOM 1695 C C . PHE A 1 231 ? 2.647 19.462 -8.745 1.00 44.62 231 PHE A C 1
ATOM 1697 O O . PHE A 1 231 ? 3.772 19.612 -9.236 1.00 44.62 231 PHE A O 1
ATOM 1704 N N . PRO A 1 232 ? 2.179 20.297 -7.793 1.00 42.56 232 PRO A N 1
ATOM 1705 C CA . PRO A 1 232 ? 3.004 21.340 -7.186 1.00 42.56 232 PRO A CA 1
ATOM 1706 C C . PRO A 1 232 ? 4.166 20.682 -6.426 1.00 42.56 232 PRO A C 1
ATOM 1708 O O . PRO A 1 232 ? 3.962 20.048 -5.396 1.00 42.56 232 PRO A O 1
ATOM 1711 N N . GLY A 1 233 ? 5.380 20.767 -6.974 1.00 49.50 233 GLY A N 1
ATOM 1712 C CA . GLY A 1 233 ? 6.590 20.149 -6.412 1.00 49.50 233 GLY A CA 1
ATOM 1713 C C . GLY A 1 233 ? 7.378 19.268 -7.387 1.00 49.50 233 GLY A C 1
ATOM 1714 O O . GLY A 1 233 ? 8.529 18.937 -7.106 1.00 49.50 233 GLY A O 1
ATOM 1715 N N . ILE A 1 234 ? 6.806 18.912 -8.547 1.00 44.41 234 ILE A N 1
ATOM 1716 C CA . ILE A 1 234 ? 7.509 18.203 -9.630 1.00 44.41 234 ILE A CA 1
ATOM 1717 C C . ILE A 1 234 ? 7.219 18.919 -10.954 1.00 44.41 234 ILE A C 1
ATOM 1719 O O . ILE A 1 234 ? 6.165 18.750 -11.561 1.00 44.41 234 ILE A O 1
ATOM 1723 N N . HIS A 1 235 ? 8.177 19.722 -11.419 1.00 42.31 235 HIS A N 1
ATOM 1724 C CA . HIS A 1 235 ? 8.040 20.534 -12.636 1.00 42.31 235 HIS A CA 1
ATOM 1725 C C . HIS A 1 235 ? 8.340 19.782 -13.949 1.00 42.31 235 HIS A C 1
ATOM 1727 O O . HIS A 1 235 ? 8.259 20.380 -15.018 1.00 42.31 235 HIS A O 1
ATOM 1733 N N . LEU A 1 236 ? 8.693 18.490 -13.902 1.00 43.59 236 LEU A N 1
ATOM 1734 C CA . LEU A 1 236 ? 9.479 17.856 -14.971 1.00 43.59 236 LEU A CA 1
ATOM 1735 C C . LEU A 1 236 ? 8.803 16.745 -15.788 1.00 43.59 236 LEU A C 1
ATOM 1737 O O . LEU A 1 236 ? 9.451 16.230 -16.693 1.00 43.59 236 LEU A O 1
ATOM 1741 N N . VAL A 1 237 ? 7.542 16.363 -15.539 1.00 43.34 237 VAL A N 1
ATOM 1742 C CA . VAL A 1 237 ? 6.949 15.212 -16.254 1.00 43.34 237 VAL A CA 1
ATOM 1743 C C . VAL A 1 237 ? 5.505 15.480 -16.699 1.00 43.34 237 VAL A C 1
ATOM 1745 O O . VAL A 1 237 ? 4.707 15.974 -15.897 1.00 43.34 237 VAL A O 1
ATOM 1748 N N . PRO A 1 238 ? 5.142 15.198 -17.969 1.00 40.31 238 PRO A N 1
ATOM 1749 C CA . PRO A 1 238 ? 3.763 15.312 -18.423 1.00 40.31 238 PRO A CA 1
ATOM 1750 C C . PRO A 1 238 ? 2.846 14.303 -17.700 1.00 40.31 238 PRO A C 1
ATOM 1752 O O . PRO A 1 238 ? 3.270 13.186 -17.398 1.00 40.31 238 PRO A O 1
ATOM 1755 N N . PRO A 1 239 ? 1.589 14.685 -17.410 1.00 45.34 239 PRO A N 1
ATOM 1756 C CA . PRO A 1 239 ? 0.600 13.791 -16.812 1.00 45.34 239 PRO A CA 1
ATOM 1757 C C . PRO A 1 239 ? 0.305 12.586 -17.718 1.00 45.34 239 PRO A C 1
ATOM 1759 O O . PRO A 1 239 ? 0.281 12.710 -18.945 1.00 45.34 239 PRO A O 1
ATOM 1762 N N . PHE A 1 240 ? 0.033 11.423 -17.118 1.00 43.69 240 PHE A N 1
ATOM 1763 C CA . PHE A 1 240 ? -0.517 10.275 -17.840 1.00 43.69 240 PHE A CA 1
ATOM 1764 C C . PHE A 1 240 ? -2.014 10.514 -1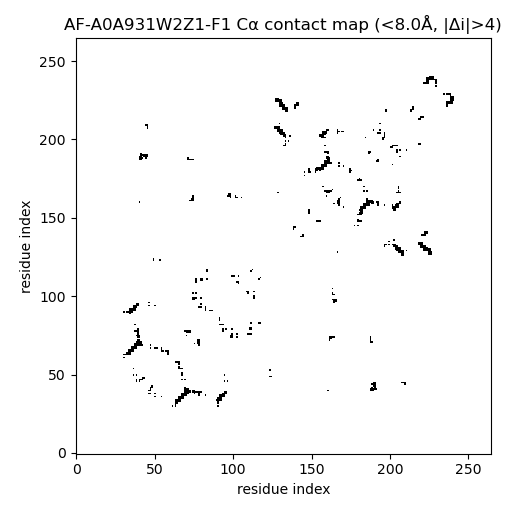8.080 1.00 43.69 240 PHE A C 1
ATOM 1766 O O . PHE A 1 240 ? -2.829 10.307 -17.184 1.00 43.69 240 PHE A O 1
ATOM 1773 N N . PHE A 1 241 ? -2.386 10.976 -19.278 1.00 41.00 241 PHE A N 1
ATOM 1774 C CA . PHE A 1 241 ? -3.789 11.020 -19.692 1.00 41.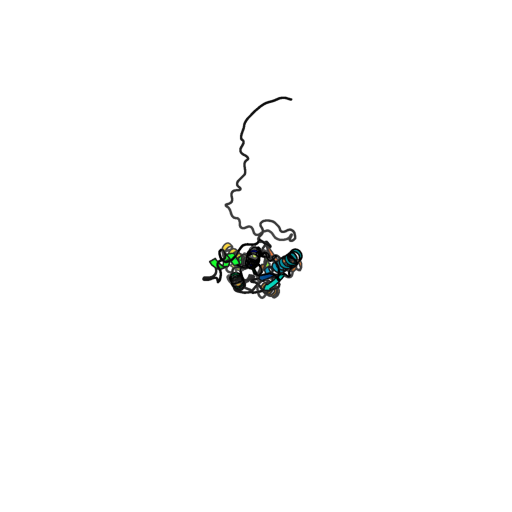00 241 PHE A CA 1
ATOM 1775 C C . PHE A 1 241 ? -4.180 9.724 -20.400 1.00 41.00 241 PHE A C 1
ATOM 1777 O O . PHE A 1 241 ? -3.720 9.432 -21.502 1.00 41.00 241 PHE A O 1
ATOM 1784 N N . VAL A 1 242 ? -5.116 8.999 -19.790 1.00 34.53 242 VAL A N 1
ATOM 1785 C CA . VAL A 1 242 ? -6.033 8.125 -20.519 1.00 34.53 242 VAL A CA 1
ATOM 1786 C C . VAL A 1 242 ? -7.042 9.037 -21.205 1.00 34.53 242 VAL A C 1
ATOM 1788 O O . VAL A 1 242 ? -7.825 9.720 -20.544 1.00 34.53 242 VAL A O 1
ATOM 1791 N N . HIS A 1 243 ? -7.010 9.092 -22.532 1.00 24.62 243 HIS A N 1
ATOM 1792 C CA . HIS A 1 243 ? -8.017 9.803 -23.308 1.00 24.62 243 HIS A CA 1
ATOM 1793 C C . HIS A 1 243 ? -9.334 9.014 -23.223 1.00 24.62 243 HIS A C 1
ATOM 1795 O O . HIS A 1 243 ? -9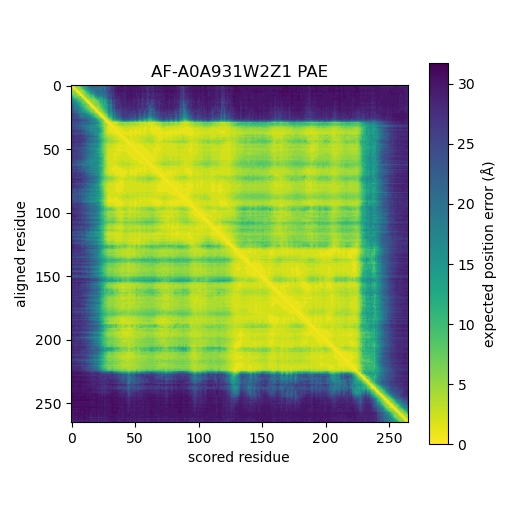.641 8.206 -24.092 1.00 24.62 243 HIS A O 1
ATOM 1801 N N . HIS A 1 244 ? -10.128 9.222 -22.171 1.00 30.27 244 HIS A N 1
ATOM 1802 C CA . HIS A 1 244 ? -11.518 8.776 -22.180 1.00 30.27 244 HIS A CA 1
ATOM 1803 C C . HIS A 1 244 ? -12.288 9.747 -23.078 1.00 30.27 244 HIS A C 1
ATOM 1805 O O . HIS A 1 244 ? -12.802 10.774 -22.632 1.00 30.27 244 HIS A O 1
ATOM 1811 N N . GLN A 1 245 ? -12.338 9.464 -24.381 1.00 29.67 245 GLN A N 1
ATOM 1812 C CA . GLN A 1 245 ? -13.406 10.029 -25.199 1.00 29.67 245 GLN A CA 1
ATOM 1813 C C . GLN A 1 245 ? -14.727 9.545 -24.589 1.00 29.67 245 GLN A C 1
ATOM 1815 O O . GLN A 1 245 ? -14.926 8.343 -24.443 1.00 29.67 245 GLN A O 1
ATOM 1820 N N . GLY A 1 246 ? -15.588 10.454 -24.127 1.00 31.19 246 GLY A N 1
ATOM 1821 C CA . GLY A 1 246 ? -16.938 10.067 -23.705 1.00 31.19 246 GLY A CA 1
ATOM 1822 C C . GLY A 1 246 ? -17.596 10.846 -22.571 1.00 31.19 246 GLY A C 1
ATOM 1823 O O . GLY A 1 246 ? -18.794 10.674 -22.391 1.00 31.19 246 GLY A O 1
ATOM 1824 N N . SER A 1 247 ? -16.914 11.733 -21.840 1.00 33.31 247 SER A N 1
ATOM 1825 C CA . SER A 1 247 ? -17.623 12.605 -20.888 1.00 33.31 247 SER A CA 1
ATOM 1826 C C . SER A 1 247 ? -17.887 13.967 -21.521 1.00 33.31 247 SER A C 1
ATOM 1828 O O . SER A 1 247 ? -17.059 14.880 -21.481 1.00 33.31 247 SER A O 1
ATOM 1830 N N . ARG A 1 248 ? -19.050 14.094 -22.174 1.00 31.98 248 ARG A N 1
ATOM 1831 C CA . ARG A 1 248 ? -19.609 15.402 -22.530 1.00 31.98 248 ARG A CA 1
ATOM 1832 C C . ARG A 1 248 ? -19.713 16.209 -21.238 1.00 31.98 248 ARG A C 1
ATOM 1834 O O . ARG A 1 248 ? -20.487 15.854 -20.356 1.00 31.98 248 ARG A O 1
ATOM 1841 N N . ARG A 1 249 ? -18.961 17.312 -21.148 1.00 34.59 249 ARG A N 1
ATOM 1842 C CA . ARG A 1 249 ? -19.227 18.375 -20.171 1.00 34.59 249 ARG A CA 1
ATOM 1843 C C . ARG A 1 249 ? -20.712 18.713 -20.255 1.00 34.59 249 ARG A C 1
ATOM 1845 O O . ARG A 1 249 ? -21.150 19.279 -21.259 1.00 34.59 249 ARG A O 1
ATOM 1852 N N . VAL A 1 250 ? -21.468 18.379 -19.216 1.00 36.72 250 VAL A N 1
ATOM 1853 C CA . VAL A 1 250 ? -22.792 18.953 -18.999 1.00 36.72 250 VAL A CA 1
ATOM 1854 C C . VAL A 1 250 ? -22.553 20.442 -18.780 1.00 36.72 250 VAL A C 1
ATOM 1856 O O . VAL A 1 250 ? -22.054 20.873 -17.743 1.00 36.72 250 VAL A O 1
ATOM 1859 N N . ARG A 1 251 ? -22.783 21.228 -19.833 1.00 32.56 251 ARG A N 1
ATOM 1860 C CA . ARG A 1 251 ? -22.844 22.683 -19.744 1.00 32.56 251 ARG A CA 1
ATOM 1861 C C . ARG A 1 251 ? -24.094 23.000 -18.933 1.00 32.56 251 ARG A C 1
ATOM 1863 O O . ARG A 1 251 ? -25.196 22.823 -19.437 1.00 32.56 251 ARG A O 1
ATOM 1870 N N . ASN A 1 252 ? -23.919 23.474 -17.703 1.00 31.41 252 ASN A N 1
ATOM 1871 C CA . ASN A 1 252 ? -24.978 24.187 -17.001 1.00 31.41 252 ASN A CA 1
ATOM 1872 C C . ASN A 1 252 ? -25.228 25.505 -17.743 1.00 31.41 252 ASN A C 1
ATOM 1874 O O . ASN A 1 252 ? -24.539 26.499 -17.529 1.00 31.41 252 ASN A O 1
ATOM 1878 N N . THR A 1 253 ? -26.189 25.494 -18.659 1.00 35.22 253 THR A N 1
ATOM 1879 C CA . THR A 1 253 ? -26.892 26.700 -19.100 1.00 35.22 253 THR A CA 1
ATOM 1880 C C . THR A 1 253 ? -27.873 27.109 -18.002 1.00 35.22 253 THR A C 1
ATOM 1882 O O . THR A 1 253 ? -28.709 26.283 -17.634 1.00 35.22 253 THR A O 1
ATOM 1885 N N . PRO A 1 254 ? -27.833 28.350 -17.487 1.00 32.88 254 PRO A N 1
ATO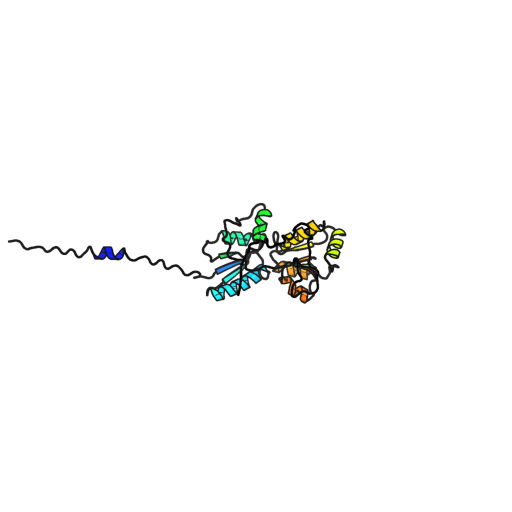M 1886 C CA . PRO A 1 254 ? -28.916 28.849 -16.656 1.00 32.88 254 PRO A CA 1
ATOM 1887 C C . PRO A 1 254 ? -30.157 29.028 -17.536 1.00 32.88 254 PRO A C 1
ATOM 1889 O O . PRO A 1 254 ? -30.118 29.747 -18.539 1.00 32.88 254 PRO A O 1
ATOM 1892 N N . SER A 1 255 ? -31.251 28.347 -17.188 1.00 33.72 255 SER A N 1
ATOM 1893 C CA . SER A 1 255 ? -32.539 28.529 -17.851 1.00 33.72 255 SER A CA 1
ATOM 1894 C C . SER A 1 255 ? -33.053 29.938 -17.574 1.00 33.72 255 SER A C 1
ATOM 1896 O O . SER A 1 255 ? -33.272 30.322 -16.425 1.00 33.72 255 SER A O 1
ATOM 1898 N N . LYS A 1 256 ? -33.273 30.698 -18.646 1.00 33.84 256 LYS A N 1
ATOM 1899 C CA . LYS A 1 256 ? -34.076 31.915 -18.625 1.00 33.84 256 LYS A CA 1
ATOM 1900 C C . LYS A 1 256 ? -35.496 31.546 -18.191 1.00 33.84 256 LYS A C 1
ATOM 1902 O O . LYS A 1 256 ? -36.207 30.907 -18.959 1.00 33.84 256 LYS A O 1
ATOM 1907 N N . HIS A 1 257 ? -35.912 31.990 -17.011 1.00 36.38 257 HIS A N 1
ATOM 1908 C CA . HIS A 1 257 ? -37.321 32.250 -16.746 1.00 36.38 257 HIS A CA 1
ATOM 1909 C C . HIS A 1 257 ? -37.524 33.762 -16.696 1.00 36.38 257 HIS A C 1
ATOM 1911 O O . HIS A 1 257 ? -37.064 34.465 -15.803 1.00 36.38 257 HIS A O 1
ATOM 1917 N N . THR A 1 258 ? -38.156 34.235 -17.759 1.00 35.75 258 THR A N 1
ATOM 1918 C CA . THR A 1 258 ? -38.785 35.538 -17.937 1.00 35.75 258 THR A CA 1
ATOM 1919 C C . THR A 1 258 ? -39.994 35.707 -17.020 1.00 35.75 258 THR A C 1
ATOM 1921 O O . THR A 1 258 ? -40.868 34.846 -17.037 1.00 35.75 258 THR A O 1
ATOM 1924 N N . ALA A 1 259 ? -40.068 36.845 -16.326 1.00 32.59 259 ALA A N 1
ATOM 1925 C CA . ALA A 1 259 ? -41.243 37.718 -16.145 1.00 32.59 259 ALA A CA 1
ATOM 1926 C C . ALA A 1 259 ? -40.781 38.901 -15.261 1.00 32.59 259 ALA A C 1
ATOM 1928 O O . ALA A 1 259 ? -40.236 38.667 -14.190 1.00 32.59 259 ALA A O 1
ATOM 1929 N N . ALA A 1 260 ? -40.686 40.137 -15.777 1.00 31.92 260 ALA A N 1
ATOM 1930 C CA . ALA A 1 260 ? -41.764 41.145 -15.822 1.00 31.92 260 ALA A CA 1
ATOM 1931 C C . ALA A 1 260 ? -42.229 41.535 -14.397 1.00 31.92 260 ALA A C 1
ATOM 1933 O O . ALA A 1 260 ? -42.538 40.654 -13.613 1.00 31.92 260 ALA A O 1
ATOM 1934 N N . ALA A 1 261 ? -42.337 42.789 -13.958 1.00 32.22 261 ALA A N 1
ATOM 1935 C CA . ALA A 1 261 ? -42.336 44.109 -14.581 1.00 32.22 261 ALA A CA 1
ATOM 1936 C C . ALA A 1 261 ? -42.254 45.177 -13.459 1.00 32.22 261 ALA A C 1
ATOM 1938 O O . ALA A 1 261 ? -42.493 44.835 -12.305 1.00 32.22 261 ALA A O 1
ATOM 1939 N N . SER A 1 262 ? -42.085 46.455 -13.848 1.00 31.88 262 SER A N 1
ATOM 1940 C CA . SER A 1 262 ? -42.429 47.671 -13.070 1.00 31.88 262 SER A CA 1
ATOM 1941 C C . SER A 1 262 ? -41.517 47.993 -11.869 1.00 31.88 262 SER A C 1
ATOM 1943 O O . SER A 1 262 ? -41.198 47.115 -11.088 1.00 31.88 262 SER A O 1
ATOM 1945 N N . GLY A 1 263 ? -41.034 49.205 -11.602 1.00 29.97 263 GLY A N 1
ATOM 1946 C CA . GLY A 1 263 ? -41.292 50.552 -12.103 1.00 29.97 263 GLY A CA 1
ATOM 1947 C C . GLY A 1 263 ? -40.695 51.538 -11.080 1.00 29.97 263 GLY A C 1
ATOM 1948 O O . GLY A 1 263 ? -40.638 51.212 -9.902 1.00 29.97 263 GLY A O 1
ATOM 1949 N N . ALA A 1 264 ? -40.218 52.690 -11.562 1.00 37.66 264 ALA A N 1
ATOM 1950 C CA . ALA A 1 264 ? -39.981 53.961 -10.856 1.00 37.66 264 ALA A CA 1
ATOM 1951 C C . ALA A 1 264 ? -39.490 53.946 -9.385 1.00 37.66 264 ALA A C 1
ATOM 1953 O O . ALA A 1 264 ? -40.271 53.712 -8.468 1.00 37.66 264 ALA A O 1
ATOM 1954 N N . CYS A 1 265 ? -38.248 54.378 -9.145 1.00 37.78 265 CYS A N 1
ATOM 1955 C CA . CYS A 1 265 ? -37.913 55.738 -8.689 1.00 37.78 265 CYS A CA 1
ATOM 1956 C C . CYS A 1 265 ? -36.388 55.929 -8.677 1.00 37.78 265 CYS A C 1
ATOM 1958 O O . CYS A 1 265 ? -35.676 54.916 -8.496 1.00 37.78 265 CYS A O 1
#

pLDDT: mean 80.27, std 21.85, range [24.62, 98.44]

Mean predicted aligned error: 12.56 Å

Foldseek 3Di:
DDDDDDDDPDPPPVVVVVVPPPPPPPPPPPPPAEAEEEEQFDDPFPLNVLQVVVQVVVCVVRVYHYHYHYNFDDLSLRRVLVQLPDPPPRRYHYSDAQLLVQVVVVDPDGNDDSPPSDDDDDDSDDWWKFKWFAPPPPDQALVVVLVVQVVPAAPAEEEECAPSHPFQVVVVVSCVVSVGHYHYDYDRGPVVRVVCRLVVVHGITTGTCVCLVVCVVVSIHTHEMQDPDDDPNDPDYDHDDDPPPDDDPPPPDPDDDDDDDDDDD